Protein AF-A0A918S2D4-F1 (afdb_monomer_lite)

Foldseek 3Di:
DPDFDDPVRLVVLLCVQPNPQKDCPQFDDDGQAAWTWIAGPVPGIDTDRSVCSSVNDDDPQVVVVVVDDWPVVLVVLLCVVPNPQKDPPQDDTQDRPPFWDWIAGPQVRDTDTGHSVCSSVVVDDPPQQQQQLPQDDPVSRPDRAHQVRSLVVLVVLLCVLPPPQKDCVVWGCDHQAAWTWIAGPPPGIDTDGSVCSSVNDDGPVVVVVVVVCPDLVVLCVVLVHDSVQLVVCVVVPDDPCQSSDPPNDPPPCLPDFDAEPNDTDSDLQVVCVVLVAQDDSVQLVVVVVVPDHNHCSRPDQDAFDDDPRDTHRDGPDPDDDDPPDDDDDD

Sequence (330 aa):
MPKRKTHSEIIAEFFDAHGDYYDYSEVVYINSTTKVKVICPVHGEFQIAPGHHKTGVGCSKCYFDSQRTSKKEFVKRSRDKFGSRYDYSLFEEMPPFGEKTKIRCLEHDEVFLQEPRNHMQGHAGCPKCRSNILSGGGSQVGKFTSQLDLNDAFIEKAKKVHGNTYDYSEYFYESSSKPGKIICSIHGEFYQSPSNHLKGTQCPDCSIEKKKEQTFKRQCKEIGVDYYRALKRRQAGMSEEQIFNKDYIRNGRAINKIKVFNEVYPNIEEAVRQLKPPASSATISRWIEDGISPEEAFERIPNPGYADGIIYLIKNIPTQLSMSDLRYKH

Secondary structure (DSSP, 8-state):
-PPPPPHHHHHHHHHHHHTTSSB-TT---S-SSS-EEEEETTTEEEEE-HHHHTTT---HHHHHHHTPPPHHHHHHHHHHHHTTSEE-TT-SS---TT--EEEEETTTTEEEEE-HHHHHHTS---HHHHHHHHSS-GGGTTS---HHHHHHHHHHHHHHHHTTSEE-TT-----SSS-EEEEETTTEEEEE-HHHHTTT---HHHHHHHHHHT-HHHHHHHTT--HHHHHHHHHTT--HHHHH-TT--TTS-----EEETTEEESSHHHHHHHH--SS-HHHHHHHHHTT--HHHHHHPPPPPEEETTEEE------------S-----

pLDDT: mean 79.95, std 14.32, range [37.06, 95.94]

InterPro domains:
  IPR007929 Protein of unknown function DUF723 [PF05265] (3-62)
  IPR007929 Protein of unknown function DUF723 [PF05265] (68-130)
  IPR007929 Protein of unknown function DUF723 [PF05265] (152-207)

Organism: NCBI:txid1329800

Radius of gyration: 45.64 Å; chains: 1; bounding box: 88×66×121 Å

Structure (mmCIF, N/CA/C/O backbone):
data_AF-A0A918S2D4-F1
#
_entry.id   AF-A0A918S2D4-F1
#
loop_
_atom_site.group_PDB
_atom_site.id
_atom_site.type_symbol
_atom_site.label_atom_id
_atom_site.label_alt_id
_atom_site.label_comp_id
_atom_site.label_asym_id
_atom_site.label_entity_id
_atom_site.label_seq_id
_atom_site.pdbx_PDB_ins_code
_atom_site.Cartn_x
_atom_site.Cartn_y
_atom_site.Cartn_z
_atom_site.occupancy
_atom_site.B_iso_or_equiv
_atom_site.auth_seq_id
_atom_site.auth_comp_id
_atom_site.auth_asym_id
_atom_site.auth_atom_id
_atom_site.pdbx_PDB_model_num
ATOM 1 N N . MET A 1 1 ? 45.669 30.213 -26.803 1.00 48.22 1 MET A N 1
ATOM 2 C CA . MET A 1 1 ? 44.260 29.750 -26.783 1.00 48.22 1 MET A CA 1
ATOM 3 C C . MET A 1 1 ? 44.071 28.768 -27.931 1.00 48.22 1 MET A C 1
ATOM 5 O O . MET A 1 1 ? 44.591 29.065 -29.003 1.00 48.22 1 MET A O 1
ATOM 9 N N . PRO A 1 2 ? 43.413 27.610 -27.744 1.00 55.00 2 PRO A N 1
ATOM 10 C CA . PRO A 1 2 ? 43.169 26.688 -28.851 1.00 55.00 2 PRO A CA 1
ATOM 11 C C . PRO A 1 2 ? 42.339 27.396 -29.930 1.00 55.00 2 PRO A C 1
ATOM 13 O O . PRO A 1 2 ? 41.336 28.041 -29.617 1.00 55.00 2 PRO A O 1
ATOM 16 N N . LYS A 1 3 ? 42.796 27.334 -31.188 1.00 64.06 3 LYS A N 1
ATOM 17 C CA . LYS A 1 3 ? 42.082 27.918 -32.332 1.00 64.06 3 LYS A CA 1
ATOM 18 C C . LYS A 1 3 ? 40.689 27.286 -32.417 1.00 64.06 3 LYS A C 1
ATOM 20 O O . LYS A 1 3 ? 40.555 26.066 -32.325 1.00 64.06 3 LYS A O 1
ATOM 25 N N . ARG A 1 4 ? 39.649 28.115 -32.554 1.00 65.25 4 ARG A N 1
ATOM 26 C CA . ARG A 1 4 ? 38.287 27.629 -32.805 1.00 65.25 4 ARG A CA 1
ATOM 27 C C . ARG A 1 4 ? 38.260 27.031 -34.207 1.00 65.25 4 ARG A C 1
ATOM 29 O O . ARG A 1 4 ? 38.650 27.714 -35.148 1.00 65.25 4 ARG A O 1
ATOM 36 N N . LYS A 1 5 ? 37.830 25.773 -34.311 1.00 76.75 5 LYS A N 1
ATOM 37 C CA . LYS A 1 5 ? 37.686 25.092 -35.600 1.00 76.75 5 LYS A CA 1
ATOM 38 C C . LYS A 1 5 ? 36.632 25.781 -36.452 1.00 76.75 5 LYS A C 1
ATOM 40 O O . LYS A 1 5 ? 35.661 26.316 -35.910 1.00 76.75 5 LYS A O 1
ATOM 45 N N . THR A 1 6 ? 36.829 25.769 -37.758 1.00 85.00 6 THR A N 1
ATOM 46 C CA . THR A 1 6 ? 35.839 26.272 -38.712 1.00 85.00 6 THR A CA 1
ATOM 47 C C . THR A 1 6 ? 34.751 25.226 -38.977 1.00 85.00 6 THR A C 1
ATOM 49 O O . THR A 1 6 ? 34.870 24.058 -38.604 1.00 85.00 6 THR A O 1
ATOM 52 N N . HIS A 1 7 ? 33.649 25.655 -39.594 1.00 85.88 7 HIS A N 1
ATOM 53 C CA . HIS A 1 7 ? 32.530 24.772 -39.926 1.00 85.88 7 HIS A CA 1
ATOM 54 C C . HIS A 1 7 ? 32.916 23.672 -40.936 1.00 85.88 7 HIS A C 1
ATOM 56 O O . HIS A 1 7 ? 32.480 22.535 -40.799 1.00 85.88 7 HIS A O 1
ATOM 62 N N . SER A 1 8 ? 33.784 23.974 -41.903 1.00 86.00 8 SER A N 1
ATOM 63 C CA . SER A 1 8 ? 34.292 22.990 -42.866 1.00 86.00 8 SER A CA 1
ATOM 64 C C . SER A 1 8 ? 35.258 21.989 -42.227 1.00 86.00 8 SER A C 1
ATOM 66 O O . SER A 1 8 ? 35.175 20.797 -42.509 1.00 86.00 8 SER A O 1
ATOM 68 N N . GLU A 1 9 ? 36.133 22.446 -41.325 1.00 88.38 9 GLU A N 1
ATOM 69 C CA . GLU A 1 9 ? 37.074 21.579 -40.600 1.00 88.38 9 GLU A CA 1
ATOM 70 C C . GLU A 1 9 ? 36.356 20.521 -39.757 1.00 88.38 9 GLU A C 1
ATOM 72 O O . GLU A 1 9 ? 36.771 19.365 -39.730 1.00 88.38 9 GLU A O 1
ATOM 77 N N . ILE A 1 10 ? 35.268 20.892 -39.073 1.00 89.44 10 ILE A N 1
ATOM 78 C CA . ILE A 1 10 ? 34.541 19.932 -38.237 1.00 89.44 10 ILE A CA 1
ATOM 79 C C . ILE A 1 10 ? 33.758 18.910 -39.068 1.00 89.44 10 ILE A C 1
ATOM 81 O O . ILE A 1 10 ? 33.657 17.760 -38.655 1.00 89.44 10 ILE A O 1
ATOM 85 N N . ILE A 1 11 ? 33.241 19.305 -40.236 1.00 89.94 11 ILE A N 1
ATOM 86 C CA . ILE A 1 11 ? 32.575 18.380 -41.159 1.00 89.94 11 ILE A CA 1
ATOM 87 C C . ILE A 1 11 ? 33.586 17.364 -41.701 1.00 89.94 11 ILE A C 1
ATOM 89 O O . ILE A 1 11 ? 33.289 16.174 -41.702 1.00 89.94 11 ILE A O 1
ATOM 93 N N . ALA A 1 12 ? 34.791 17.799 -42.085 1.00 90.69 12 ALA A N 1
ATOM 94 C CA . ALA A 1 12 ? 35.855 16.887 -42.512 1.00 90.69 12 ALA A CA 1
ATOM 95 C C . ALA A 1 12 ? 36.200 15.860 -41.418 1.00 90.69 12 ALA A C 1
ATOM 97 O O . ALA A 1 12 ? 36.236 14.666 -41.691 1.00 90.69 12 ALA A O 1
ATOM 98 N N . GLU A 1 13 ? 36.324 16.295 -40.159 1.00 91.38 13 GLU A N 1
ATOM 99 C CA . GLU A 1 13 ? 36.552 15.382 -39.026 1.00 91.38 13 GLU A CA 1
ATOM 100 C C . GLU A 1 13 ? 35.400 14.397 -38.785 1.00 91.38 13 GLU A C 1
ATOM 102 O O . GLU A 1 13 ? 35.612 13.316 -38.235 1.00 91.38 13 GLU A O 1
ATOM 107 N N . PHE A 1 14 ? 34.170 14.758 -39.151 1.00 93.38 14 PHE A N 1
ATOM 108 C CA . PHE A 1 14 ? 33.048 13.829 -39.082 1.00 93.38 14 PHE A CA 1
ATOM 109 C C . PHE A 1 14 ? 33.134 12.761 -40.174 1.00 93.38 14 PHE A C 1
ATOM 111 O O . PHE A 1 14 ? 32.960 11.582 -39.862 1.00 93.38 14 PHE A O 1
ATOM 118 N N . PHE A 1 15 ? 33.477 13.155 -41.405 1.00 92.62 15 PHE A N 1
ATOM 119 C CA . PHE A 1 15 ? 33.742 12.222 -42.503 1.00 92.62 15 PHE A CA 1
ATOM 120 C C . PHE A 1 15 ? 34.930 11.300 -42.201 1.00 92.62 15 PHE A C 1
ATOM 122 O O . PHE A 1 15 ? 34.852 10.108 -42.476 1.00 92.62 15 PHE A O 1
ATOM 129 N N . ASP A 1 16 ? 35.990 11.798 -41.563 1.00 93.06 16 ASP A N 1
ATOM 130 C CA . ASP A 1 16 ? 37.123 10.958 -41.151 1.00 93.06 16 ASP A CA 1
ATOM 131 C C . ASP A 1 16 ? 36.703 9.874 -40.140 1.00 93.06 16 ASP A C 1
ATOM 133 O O . ASP A 1 16 ? 37.241 8.767 -40.143 1.00 93.06 16 ASP A O 1
ATOM 137 N N . ALA A 1 17 ? 35.739 10.180 -39.264 1.00 91.50 17 ALA A N 1
ATOM 138 C CA . ALA A 1 17 ? 35.286 9.269 -38.215 1.00 91.50 17 ALA A CA 1
ATOM 139 C C . ALA A 1 17 ? 34.205 8.274 -38.674 1.00 91.50 17 ALA A C 1
ATOM 141 O O . ALA A 1 17 ? 34.186 7.140 -38.194 1.00 91.50 17 ALA A O 1
ATOM 142 N N . HIS A 1 18 ? 33.289 8.691 -39.554 1.00 88.69 18 HIS A N 1
ATOM 143 C CA . HIS A 1 18 ? 32.092 7.913 -39.925 1.00 88.69 18 HIS A CA 1
ATOM 144 C C . HIS A 1 18 ? 31.933 7.677 -41.429 1.00 88.69 18 HIS A C 1
ATOM 146 O O . HIS A 1 18 ? 30.965 7.037 -41.842 1.00 88.69 18 HIS A O 1
ATOM 152 N N . GLY A 1 19 ? 32.854 8.179 -42.251 1.00 89.94 19 GLY A N 1
ATOM 153 C CA . GLY A 1 19 ? 32.704 8.192 -43.701 1.00 89.94 19 GLY A CA 1
ATOM 154 C C . GLY A 1 19 ? 31.497 9.022 -44.136 1.00 89.94 19 GLY A C 1
ATOM 155 O O . GLY A 1 19 ? 31.116 9.997 -43.492 1.00 89.94 19 GLY A O 1
ATOM 156 N N . ASP A 1 20 ? 30.870 8.601 -45.226 1.00 90.81 20 ASP A N 1
ATOM 157 C CA . ASP A 1 20 ? 29.671 9.195 -45.824 1.00 90.81 20 ASP A CA 1
ATOM 158 C C . ASP A 1 20 ? 28.355 8.647 -45.244 1.00 90.81 20 ASP A C 1
ATOM 160 O O . ASP A 1 20 ? 27.284 8.851 -45.810 1.00 90.81 20 ASP A O 1
ATOM 164 N N . TYR A 1 21 ? 28.414 7.954 -44.101 1.00 91.12 21 TYR A N 1
ATOM 165 C CA . TYR A 1 21 ? 27.250 7.272 -43.538 1.00 91.12 21 TYR A CA 1
ATOM 166 C C . TYR A 1 21 ? 26.164 8.223 -43.015 1.00 91.12 21 TYR A C 1
ATOM 168 O O . TYR A 1 21 ? 24.985 7.873 -43.033 1.00 91.12 21 TYR A O 1
ATOM 176 N N . TYR A 1 22 ? 26.534 9.403 -42.514 1.00 93.94 22 TYR A N 1
ATOM 177 C CA . TYR A 1 22 ? 25.587 10.389 -41.991 1.00 93.94 22 TYR A CA 1
ATOM 178 C C . TYR A 1 22 ? 25.454 11.581 -42.931 1.00 93.94 22 TYR A C 1
ATOM 180 O O . TYR A 1 22 ? 26.421 12.003 -43.562 1.00 93.94 22 TYR A O 1
ATOM 188 N N . ASP A 1 23 ? 24.264 12.174 -42.950 1.00 93.69 23 ASP A N 1
ATOM 189 C CA . ASP A 1 23 ? 24.020 13.425 -43.653 1.00 93.69 23 ASP A CA 1
ATOM 190 C C . ASP A 1 23 ? 24.226 14.621 -42.701 1.00 93.69 23 ASP A C 1
ATOM 192 O O . ASP A 1 23 ? 23.630 14.722 -41.619 1.00 93.69 23 ASP A O 1
ATOM 196 N N . TYR A 1 24 ? 25.129 15.511 -43.118 1.00 92.69 24 TYR A N 1
ATOM 197 C CA . TYR A 1 24 ? 25.571 16.701 -42.394 1.00 92.69 24 TYR A CA 1
ATOM 198 C C . TYR A 1 24 ? 24.983 18.008 -42.952 1.00 92.69 24 TYR A C 1
ATOM 200 O O . TYR A 1 24 ? 25.398 19.086 -42.523 1.00 92.69 24 TYR A O 1
ATOM 208 N N . SER A 1 25 ? 24.013 17.938 -43.870 1.00 90.69 25 SER A N 1
ATOM 209 C CA . SER A 1 25 ? 23.429 19.100 -44.562 1.00 90.69 25 SER A CA 1
ATOM 210 C C . SER A 1 25 ? 22.812 20.140 -43.617 1.00 90.69 25 SER A C 1
ATOM 212 O O . SER A 1 25 ? 22.786 21.325 -43.938 1.00 90.69 25 SER A O 1
ATOM 214 N N . GLU A 1 26 ? 22.355 19.723 -42.431 1.00 90.44 26 GLU A N 1
ATOM 215 C CA . GLU A 1 26 ? 21.747 20.606 -41.420 1.00 90.44 26 GLU A CA 1
ATOM 216 C C . GLU A 1 26 ? 22.674 20.956 -40.240 1.00 90.44 26 GLU A C 1
ATOM 218 O O . GLU A 1 26 ? 22.238 21.506 -39.220 1.00 90.44 26 GLU A O 1
ATOM 223 N N . VAL A 1 27 ? 23.968 20.639 -40.327 1.00 90.06 27 VAL A N 1
ATOM 224 C CA . VAL A 1 27 ? 24.903 20.914 -39.232 1.00 90.06 27 VAL A CA 1
ATOM 225 C C . VAL A 1 27 ? 25.158 22.418 -39.132 1.00 90.06 27 VAL A C 1
ATOM 227 O O . VAL A 1 27 ? 25.685 23.037 -40.045 1.00 90.06 27 VAL A O 1
ATOM 230 N N . VAL A 1 28 ? 24.880 23.011 -37.968 1.00 89.25 28 VAL A N 1
ATOM 231 C CA . VAL A 1 28 ? 25.273 24.393 -37.645 1.00 89.25 28 VAL A CA 1
ATOM 232 C C . VAL A 1 28 ? 26.277 24.373 -36.498 1.00 89.25 28 VAL A C 1
ATOM 234 O O . VAL A 1 28 ? 25.919 24.166 -35.338 1.00 89.25 28 VAL A O 1
ATOM 237 N N . TYR A 1 29 ? 27.559 24.560 -36.818 1.00 89.00 29 TYR A N 1
ATOM 238 C CA . TYR A 1 29 ? 28.635 24.457 -35.833 1.00 89.00 29 TYR A CA 1
ATOM 239 C C . TYR A 1 29 ? 28.871 25.771 -35.084 1.00 89.00 29 TYR A C 1
ATOM 241 O O . TYR A 1 29 ? 29.204 26.791 -35.683 1.00 89.00 29 TYR A O 1
ATOM 249 N N . ILE A 1 30 ? 28.763 25.720 -33.753 1.00 86.75 30 ILE A N 1
ATOM 250 C CA . ILE A 1 30 ? 29.044 26.860 -32.865 1.00 86.75 30 ILE A CA 1
ATOM 251 C C . ILE A 1 30 ? 30.329 26.618 -32.063 1.00 86.75 30 ILE A C 1
ATOM 253 O O . ILE A 1 30 ? 31.204 27.481 -31.988 1.00 86.75 30 ILE A O 1
ATOM 257 N N . ASN A 1 31 ? 30.452 25.445 -31.439 1.00 86.25 31 ASN A N 1
ATOM 258 C CA . ASN A 1 31 ? 31.628 25.002 -30.693 1.00 86.25 31 ASN A CA 1
ATOM 259 C C . ASN A 1 31 ? 31.569 23.470 -30.500 1.00 86.25 31 ASN A C 1
ATOM 261 O O . ASN A 1 31 ? 30.604 22.822 -30.901 1.00 86.25 31 ASN A O 1
ATOM 265 N N . SER A 1 32 ? 32.586 22.877 -29.869 1.00 85.94 32 SER A N 1
ATOM 266 C CA . SER A 1 32 ? 32.699 21.419 -29.733 1.00 85.94 32 SER A CA 1
ATOM 267 C C . SER A 1 32 ? 31.717 20.770 -28.749 1.00 85.94 32 SER A C 1
ATOM 269 O O . SER A 1 32 ? 31.644 19.542 -28.707 1.00 85.94 32 SER A O 1
ATOM 271 N N . THR A 1 33 ? 31.006 21.552 -27.934 1.00 87.38 33 THR A N 1
ATOM 272 C CA . THR A 1 33 ? 30.097 21.052 -26.889 1.00 87.38 33 THR A CA 1
ATOM 273 C C . THR A 1 33 ? 28.627 21.304 -27.214 1.00 87.38 33 THR A C 1
ATOM 275 O O . THR A 1 33 ? 27.777 20.502 -26.826 1.00 87.38 33 THR A O 1
ATOM 278 N N . THR A 1 34 ? 28.309 22.368 -27.954 1.00 91.62 34 THR A N 1
ATOM 279 C CA . THR A 1 34 ? 26.953 22.653 -28.426 1.00 91.62 34 THR A CA 1
ATOM 280 C C . THR A 1 34 ? 26.525 21.584 -29.421 1.00 91.62 34 THR A C 1
ATOM 282 O O . THR A 1 34 ? 27.203 21.343 -30.417 1.00 91.62 34 THR A O 1
ATOM 285 N N . LYS A 1 35 ? 25.394 20.932 -29.140 1.00 93.31 35 LYS A N 1
ATOM 286 C CA . LYS A 1 35 ? 24.875 19.844 -29.968 1.00 93.31 35 LYS A CA 1
ATOM 287 C C . LYS A 1 35 ? 24.506 20.344 -31.362 1.00 93.31 35 LYS A C 1
ATOM 289 O O . LYS A 1 35 ? 23.863 21.381 -31.496 1.00 93.31 35 LYS A O 1
ATOM 294 N N . VAL A 1 36 ? 24.878 19.565 -32.368 1.00 93.19 36 VAL A N 1
ATOM 295 C CA . VAL A 1 36 ? 24.514 19.766 -33.771 1.00 93.19 36 VAL A CA 1
ATOM 296 C C . VAL A 1 36 ? 23.483 18.726 -34.190 1.00 93.19 36 VAL A C 1
ATOM 298 O O . VAL A 1 36 ? 23.424 17.642 -33.600 1.00 93.19 36 VAL A O 1
ATOM 301 N N . LYS A 1 37 ? 22.667 19.065 -35.189 1.00 94.69 37 LYS A N 1
ATOM 302 C CA . LYS A 1 37 ? 21.758 18.123 -35.837 1.00 94.69 37 LYS A CA 1
ATOM 303 C C . LYS A 1 37 ? 22.515 17.333 -36.898 1.00 94.69 37 LYS A C 1
ATOM 305 O O . LYS A 1 37 ? 23.167 17.929 -37.746 1.00 94.69 37 LYS A O 1
ATOM 310 N N . VAL A 1 38 ? 22.431 16.013 -36.824 1.00 94.06 38 VAL A N 1
ATOM 311 C CA . VAL A 1 38 ? 22.995 15.075 -37.800 1.00 94.06 38 VAL A CA 1
ATOM 312 C C . VAL A 1 38 ? 21.879 14.127 -38.214 1.00 94.06 38 VAL A C 1
ATOM 314 O O . VAL A 1 38 ? 21.061 13.738 -37.378 1.00 94.06 38 VAL A O 1
ATOM 317 N N . ILE A 1 39 ? 21.826 13.756 -39.489 1.00 94.50 39 ILE A N 1
ATOM 318 C CA . ILE A 1 39 ? 20.781 12.884 -40.020 1.00 94.50 39 ILE A CA 1
ATOM 319 C C . ILE A 1 39 ? 21.358 11.479 -40.201 1.00 94.50 39 ILE A C 1
ATOM 321 O O . ILE A 1 39 ? 22.327 11.259 -40.924 1.00 94.50 39 ILE A O 1
ATOM 325 N N . CYS A 1 40 ? 20.768 10.512 -39.501 1.00 93.19 40 CYS A N 1
ATOM 326 C CA . CYS A 1 40 ? 21.051 9.095 -39.686 1.00 93.19 40 CYS A CA 1
ATOM 327 C C . CYS A 1 40 ? 20.166 8.535 -40.809 1.00 93.19 40 CYS A C 1
ATOM 329 O O . CYS A 1 40 ? 18.947 8.711 -40.734 1.00 93.19 40 CYS A O 1
ATOM 331 N N . PRO A 1 41 ? 20.716 7.789 -41.786 1.00 91.88 41 PRO A N 1
ATOM 332 C CA . PRO A 1 41 ? 19.933 7.238 -42.895 1.00 91.88 41 PRO A CA 1
ATOM 333 C C . PRO A 1 41 ? 18.867 6.231 -42.439 1.00 91.88 41 PRO A C 1
ATOM 335 O O . PRO A 1 41 ? 17.875 6.031 -43.131 1.00 91.88 41 PRO A O 1
ATOM 338 N N . VAL A 1 42 ? 19.052 5.604 -41.270 1.00 88.88 42 VAL A N 1
ATOM 339 C CA . VAL A 1 42 ? 18.127 4.599 -40.718 1.00 88.88 42 VAL A CA 1
ATOM 340 C C . VAL A 1 42 ? 17.124 5.209 -39.733 1.00 88.88 42 VAL A C 1
ATOM 342 O O . VAL A 1 42 ? 15.957 4.828 -39.727 1.00 88.88 42 VAL A O 1
ATOM 345 N N . HIS A 1 43 ? 17.554 6.146 -38.879 1.00 88.44 43 HIS A N 1
ATOM 346 C CA . HIS A 1 43 ? 16.741 6.623 -37.747 1.00 88.44 43 HIS A CA 1
ATOM 347 C C . HIS A 1 43 ? 16.348 8.102 -37.793 1.00 88.44 43 HIS A C 1
ATOM 349 O O . HIS A 1 43 ? 15.705 8.572 -36.847 1.00 88.44 43 HIS A O 1
ATOM 355 N N . GLY A 1 44 ? 16.719 8.812 -38.861 1.00 90.44 44 GLY A N 1
ATOM 356 C CA . GLY A 1 44 ? 16.405 10.224 -39.073 1.00 90.44 44 GLY A CA 1
ATOM 357 C C . GLY A 1 44 ? 17.294 11.184 -38.277 1.00 90.44 44 GLY A C 1
ATOM 358 O O . GLY A 1 44 ? 18.408 10.836 -37.876 1.00 90.44 44 GLY A O 1
ATOM 359 N N . GLU A 1 45 ? 16.809 12.412 -38.064 1.00 93.50 45 GLU A N 1
ATOM 360 C CA . GLU A 1 45 ? 17.559 13.454 -37.351 1.00 93.50 45 GLU A CA 1
ATOM 361 C C . GLU A 1 45 ? 17.807 13.099 -35.873 1.00 93.50 45 GLU A C 1
ATOM 363 O O . GLU A 1 45 ? 16.935 12.609 -35.150 1.00 93.50 45 GLU A O 1
ATOM 368 N N . PHE A 1 46 ? 19.021 13.374 -35.401 1.00 93.88 46 PHE A N 1
ATOM 369 C CA . PHE A 1 46 ? 19.395 13.280 -33.995 1.00 93.88 46 PHE A CA 1
ATOM 370 C C . PHE A 1 46 ? 20.385 14.386 -33.618 1.00 93.88 46 PHE A C 1
ATOM 372 O O . PHE A 1 46 ? 21.013 15.016 -34.466 1.00 93.88 46 PHE A O 1
ATOM 379 N N . GLN A 1 47 ? 20.513 14.643 -32.315 1.00 94.12 47 GLN A N 1
ATOM 380 C CA . GLN A 1 47 ? 21.396 15.682 -31.788 1.00 94.12 47 GLN A CA 1
ATOM 381 C C . GLN A 1 47 ? 22.606 15.083 -31.076 1.00 94.12 47 GLN A C 1
ATOM 383 O O . GLN A 1 47 ? 22.452 14.283 -30.150 1.00 94.12 47 GLN A O 1
ATOM 388 N N . ILE A 1 48 ? 23.806 15.534 -31.437 1.00 93.12 48 ILE A N 1
ATOM 389 C CA . ILE A 1 48 ? 25.062 15.072 -30.834 1.00 93.12 48 ILE A CA 1
ATOM 390 C C . ILE A 1 48 ? 26.064 16.219 -30.684 1.00 93.12 48 ILE A C 1
ATOM 392 O O . ILE A 1 48 ? 26.078 17.153 -31.478 1.00 93.12 48 ILE A O 1
ATOM 396 N N . ALA A 1 49 ? 26.903 16.183 -29.646 1.00 94.06 49 ALA A N 1
ATOM 397 C CA . ALA A 1 49 ? 27.982 17.158 -29.506 1.00 94.06 49 ALA A CA 1
ATOM 398 C C . ALA A 1 49 ? 29.106 16.849 -30.517 1.00 94.06 49 ALA A C 1
ATOM 400 O O . ALA A 1 49 ? 29.581 15.708 -30.538 1.00 94.06 49 ALA A O 1
ATOM 401 N N . PRO A 1 50 ? 29.597 17.835 -31.293 1.00 92.31 50 PRO A N 1
ATOM 402 C CA . PRO A 1 50 ? 30.668 17.638 -32.272 1.00 92.31 50 PRO A CA 1
ATOM 403 C C . PRO A 1 50 ? 31.913 16.963 -31.698 1.00 92.31 50 PRO A C 1
ATOM 405 O O . PRO A 1 50 ? 32.513 16.109 -32.343 1.00 92.31 50 PRO A O 1
ATOM 408 N N . GLY A 1 51 ? 32.277 17.304 -30.457 1.00 91.62 51 GLY A N 1
ATOM 409 C CA . GLY A 1 51 ? 33.414 16.710 -29.765 1.00 91.62 51 GLY A CA 1
ATOM 410 C C . GLY A 1 51 ? 33.298 15.198 -29.560 1.00 91.62 51 GLY A C 1
ATOM 411 O O . GLY A 1 51 ? 34.318 14.525 -29.622 1.00 91.62 51 GLY A O 1
ATOM 412 N N . HIS A 1 52 ? 32.085 14.673 -29.360 1.00 92.69 52 HIS A N 1
ATOM 413 C CA . HIS A 1 52 ? 31.828 13.232 -29.256 1.00 92.69 52 HIS A CA 1
ATOM 414 C C . HIS A 1 52 ? 31.648 12.582 -30.625 1.00 92.69 52 HIS A C 1
ATOM 416 O O . HIS A 1 52 ? 32.075 11.448 -30.836 1.00 92.69 52 HIS A O 1
ATOM 422 N N . HIS A 1 53 ? 31.034 13.295 -31.569 1.00 93.06 53 HIS A N 1
ATOM 423 C CA . HIS A 1 53 ? 30.783 12.731 -32.886 1.00 93.06 53 HIS A CA 1
ATOM 424 C C . HIS A 1 53 ? 32.090 12.414 -33.622 1.00 93.06 53 HIS A C 1
ATOM 426 O O . HIS A 1 53 ? 32.278 11.283 -34.064 1.00 93.06 53 HIS A O 1
ATOM 432 N N . LYS A 1 54 ? 33.056 13.343 -33.613 1.00 90.12 54 LYS A N 1
ATOM 433 C CA . LYS A 1 54 ? 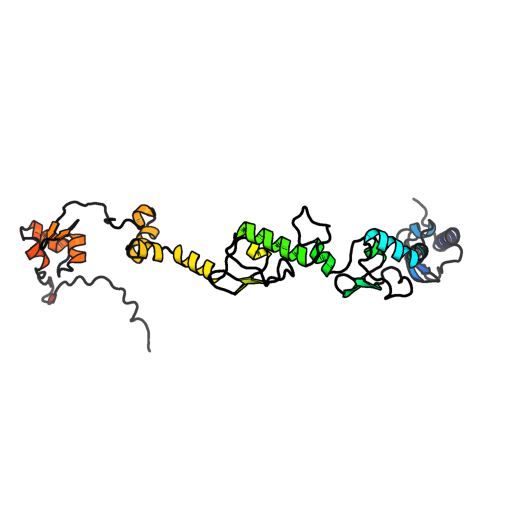34.386 13.136 -34.216 1.00 90.12 54 LYS A CA 1
ATOM 434 C C . LYS A 1 54 ? 35.217 12.017 -33.573 1.00 90.12 54 LYS A C 1
ATOM 436 O O . LYS A 1 54 ? 36.177 11.552 -34.165 1.00 90.12 54 LYS A O 1
ATOM 441 N N . THR A 1 55 ? 34.903 11.605 -32.340 1.00 90.25 55 THR A N 1
ATOM 442 C CA . THR A 1 55 ? 35.600 10.486 -31.675 1.00 90.25 55 THR A CA 1
ATOM 443 C C . THR A 1 55 ? 34.993 9.128 -32.035 1.00 90.25 55 THR A C 1
ATOM 445 O O . THR A 1 55 ? 35.323 8.134 -31.399 1.00 90.25 55 THR A O 1
ATOM 448 N N . GLY A 1 56 ? 34.070 9.081 -33.002 1.00 87.88 56 GLY A N 1
ATOM 449 C CA . GLY A 1 56 ? 33.403 7.854 -33.441 1.00 87.88 56 GLY A CA 1
ATOM 450 C C . GLY A 1 56 ? 32.076 7.560 -32.733 1.00 87.88 56 GLY A C 1
ATOM 451 O O . GLY A 1 56 ? 31.503 6.493 -32.938 1.00 87.88 56 GLY A O 1
ATOM 452 N N . VAL A 1 57 ? 31.533 8.478 -31.917 1.00 92.19 57 VAL A N 1
ATOM 453 C CA . VAL A 1 57 ? 30.194 8.288 -31.327 1.00 92.19 57 VAL A CA 1
ATOM 454 C C . VAL A 1 57 ? 29.132 8.650 -32.364 1.00 92.19 57 VAL A C 1
ATOM 456 O O . VAL A 1 57 ? 29.052 9.792 -32.808 1.00 92.19 57 VAL A O 1
ATOM 459 N N . GLY A 1 58 ? 28.321 7.673 -32.765 1.00 90.81 58 GLY A N 1
ATOM 460 C CA . GLY A 1 58 ? 27.271 7.836 -33.773 1.00 90.81 58 GLY A CA 1
ATOM 461 C C . GLY A 1 58 ? 25.855 7.920 -33.197 1.00 90.81 58 GLY A C 1
ATOM 462 O O . GLY A 1 58 ? 25.638 8.281 -32.038 1.00 90.81 58 GLY A O 1
ATOM 463 N N . CYS A 1 59 ? 24.877 7.552 -34.024 1.00 91.62 59 CYS A N 1
ATOM 464 C CA . CYS A 1 59 ? 23.476 7.460 -33.633 1.00 91.62 59 CYS A CA 1
ATOM 465 C C . CYS A 1 59 ? 23.279 6.391 -32.543 1.00 91.62 59 CYS A C 1
ATOM 467 O O . CYS A 1 59 ? 23.622 5.218 -32.716 1.00 91.62 59 CYS A O 1
ATOM 469 N N . SER A 1 60 ? 22.678 6.782 -31.416 1.00 86.62 60 SER A N 1
ATOM 470 C CA . SER A 1 60 ? 22.419 5.871 -30.295 1.00 86.62 60 SER A CA 1
ATOM 471 C C . SER A 1 60 ? 21.463 4.740 -30.672 1.00 86.62 60 SER A C 1
ATOM 473 O O . SER A 1 60 ? 21.636 3.617 -30.204 1.00 86.62 60 SER A O 1
ATOM 475 N N . LYS A 1 61 ? 20.490 5.003 -31.552 1.00 85.12 61 LYS A N 1
ATOM 476 C CA . LYS A 1 61 ? 19.557 3.986 -32.051 1.00 85.12 61 LYS A CA 1
ATOM 477 C C . LYS A 1 61 ? 20.286 2.918 -32.877 1.00 85.12 61 LYS A C 1
ATOM 479 O O . LYS A 1 61 ? 20.115 1.743 -32.576 1.00 85.12 61 LYS A O 1
ATOM 484 N N . CYS A 1 62 ? 21.192 3.296 -33.789 1.00 85.75 62 CYS A N 1
ATOM 485 C CA . CYS A 1 62 ? 22.068 2.345 -34.497 1.00 85.75 62 CYS A CA 1
ATOM 486 C C . CYS A 1 62 ? 22.900 1.496 -33.533 1.00 85.75 62 CYS A C 1
ATOM 488 O O . CYS A 1 62 ? 22.990 0.279 -33.692 1.00 85.75 62 CYS A O 1
ATOM 490 N N . TYR A 1 63 ? 23.485 2.126 -32.509 1.00 84.94 63 TYR A N 1
ATOM 491 C CA . TYR A 1 63 ? 24.249 1.402 -31.498 1.00 84.94 63 TYR A CA 1
ATOM 492 C C . TYR A 1 63 ? 23.379 0.357 -30.786 1.00 84.94 63 TYR A C 1
ATOM 494 O O . TYR A 1 63 ? 23.780 -0.799 -30.681 1.00 84.94 63 TYR A O 1
ATOM 502 N N . PHE A 1 64 ? 22.168 0.706 -30.348 1.00 79.31 64 PHE A N 1
ATOM 503 C CA . PHE A 1 64 ? 21.286 -0.253 -29.679 1.00 79.31 64 PHE A CA 1
ATOM 504 C C . PHE A 1 64 ? 20.734 -1.336 -30.610 1.00 79.31 64 PHE A C 1
ATOM 506 O O . PHE A 1 64 ? 20.627 -2.485 -30.178 1.00 79.31 64 PHE A O 1
ATOM 513 N N . ASP A 1 65 ? 20.452 -1.016 -31.873 1.00 78.94 65 ASP A N 1
ATOM 514 C CA . ASP A 1 65 ? 20.032 -2.007 -32.868 1.00 78.94 65 ASP A CA 1
ATOM 515 C C . ASP A 1 65 ? 21.139 -3.033 -33.139 1.00 78.94 65 ASP A C 1
ATOM 517 O O . ASP A 1 65 ? 20.857 -4.225 -33.243 1.00 78.94 65 ASP A O 1
ATOM 521 N N . SER A 1 66 ? 22.411 -2.614 -33.129 1.00 75.75 66 SER A N 1
ATOM 522 C CA . SER A 1 66 ? 23.556 -3.534 -33.235 1.00 75.75 66 SER A CA 1
ATOM 523 C C . SER A 1 66 ? 23.676 -4.498 -32.045 1.00 75.75 66 SER A C 1
ATOM 525 O O . SER A 1 66 ? 24.219 -5.592 -32.167 1.00 75.75 66 SER A O 1
ATOM 527 N N . GLN A 1 67 ? 23.144 -4.105 -30.883 1.00 74.62 67 GLN A N 1
ATOM 528 C CA . GLN A 1 67 ? 23.133 -4.895 -29.648 1.00 74.62 67 GLN A CA 1
ATOM 529 C C . GLN A 1 67 ? 21.843 -5.719 -29.492 1.00 74.62 67 GLN A C 1
ATOM 531 O O . GLN A 1 67 ? 21.613 -6.341 -28.445 1.00 74.62 67 GLN A O 1
ATOM 536 N N . ARG A 1 68 ? 20.962 -5.710 -30.501 1.00 72.75 68 ARG A N 1
ATOM 537 C CA . ARG A 1 68 ? 19.657 -6.368 -30.441 1.00 72.75 68 ARG A CA 1
ATOM 538 C C . ARG A 1 68 ? 19.834 -7.878 -30.332 1.00 72.75 68 ARG A C 1
ATOM 540 O O . ARG A 1 68 ? 20.383 -8.547 -31.200 1.00 72.75 68 ARG A O 1
ATOM 547 N N . THR A 1 69 ? 19.334 -8.430 -29.233 1.00 79.19 69 THR A N 1
ATOM 548 C CA . THR A 1 69 ? 19.329 -9.876 -29.003 1.00 79.19 69 THR A CA 1
ATOM 549 C C . THR A 1 69 ? 18.248 -10.536 -29.860 1.00 79.19 69 THR A C 1
ATOM 551 O O . THR A 1 69 ? 17.181 -9.959 -30.053 1.00 79.19 69 THR A O 1
ATOM 554 N N . SER A 1 70 ? 18.491 -11.751 -30.358 1.00 87.12 70 SER A N 1
ATOM 555 C CA . SER A 1 70 ? 17.466 -12.514 -31.080 1.00 87.12 70 SER A CA 1
ATOM 556 C C . SER A 1 70 ? 16.361 -12.996 -30.134 1.00 87.12 70 SER A C 1
ATOM 558 O O . SER A 1 70 ? 16.599 -13.215 -28.943 1.00 87.12 70 SER A O 1
ATOM 560 N N . LYS A 1 71 ? 15.150 -13.242 -30.655 1.00 87.94 71 LYS A N 1
ATOM 561 C CA . LYS A 1 71 ? 14.044 -13.793 -29.847 1.00 87.94 71 LYS A CA 1
ATOM 562 C C . LYS A 1 71 ? 14.424 -15.121 -29.187 1.00 87.94 71 LYS A C 1
ATOM 564 O O . LYS A 1 71 ? 14.097 -15.349 -28.027 1.00 87.94 71 LYS A O 1
ATOM 569 N N . LYS A 1 72 ? 15.155 -15.981 -29.902 1.00 87.94 72 LYS A N 1
ATOM 570 C CA . LYS A 1 72 ? 15.625 -17.272 -29.380 1.00 87.94 72 LYS A CA 1
ATOM 571 C C . LYS A 1 72 ? 16.512 -17.091 -28.148 1.00 87.94 72 LYS A C 1
ATOM 573 O O . LYS A 1 72 ? 16.306 -17.765 -27.142 1.00 87.94 72 LYS A O 1
ATOM 578 N N . GLU A 1 73 ? 17.459 -16.161 -28.216 1.00 89.00 73 GLU A N 1
ATOM 579 C CA . GLU A 1 73 ? 18.362 -15.868 -27.103 1.00 89.00 73 GLU A CA 1
ATOM 580 C C . GLU A 1 73 ? 17.627 -15.174 -25.942 1.00 89.00 73 GLU A C 1
ATOM 582 O O . GLU A 1 73 ? 17.846 -15.522 -24.783 1.00 89.00 73 GLU A O 1
ATOM 587 N N . PHE A 1 74 ? 16.681 -14.273 -26.234 1.00 90.31 74 PHE A N 1
ATOM 588 C CA . PHE A 1 74 ? 15.802 -13.675 -25.222 1.00 90.31 74 PHE A CA 1
ATOM 589 C C . PHE A 1 74 ? 15.001 -14.737 -24.451 1.00 90.31 74 PHE A C 1
ATOM 591 O O . PHE A 1 74 ? 14.987 -14.723 -23.217 1.00 90.31 74 PHE A O 1
ATOM 598 N N . VAL A 1 75 ? 14.359 -15.676 -25.157 1.00 90.19 75 VAL A N 1
ATOM 599 C CA . VAL A 1 75 ? 13.564 -16.749 -24.539 1.00 90.19 75 VAL A CA 1
ATOM 600 C C . VAL A 1 75 ? 14.450 -17.657 -23.693 1.00 90.19 75 VAL A C 1
ATOM 602 O O . VAL A 1 75 ? 14.062 -18.001 -22.580 1.00 90.19 75 VAL A O 1
ATOM 605 N N . LYS A 1 76 ? 15.647 -18.008 -24.182 1.00 90.00 76 LYS A N 1
ATOM 606 C CA . LYS A 1 76 ? 16.613 -18.818 -23.430 1.00 90.00 76 LYS A CA 1
ATOM 607 C C . LYS A 1 76 ? 16.985 -18.145 -22.105 1.00 90.00 76 LYS A C 1
ATOM 609 O O . LYS A 1 76 ? 16.697 -18.698 -21.050 1.00 90.00 76 LYS A O 1
ATOM 614 N N . ARG A 1 77 ? 17.498 -16.909 -22.150 1.00 88.75 77 ARG A N 1
ATOM 615 C CA . ARG A 1 77 ? 17.891 -16.156 -20.942 1.00 88.75 77 ARG A CA 1
ATOM 616 C C . ARG A 1 77 ? 16.733 -15.940 -19.976 1.00 88.75 77 ARG A C 1
ATOM 618 O O . ARG A 1 77 ? 16.914 -15.980 -18.761 1.00 88.75 77 ARG A O 1
ATOM 625 N N . SER A 1 78 ? 15.538 -15.698 -20.507 1.00 89.00 78 SER A N 1
ATOM 626 C CA . SER A 1 78 ? 14.357 -15.492 -19.674 1.00 89.00 78 SER A CA 1
ATOM 627 C C . SER A 1 78 ? 13.920 -16.785 -18.980 1.00 89.00 78 SER A C 1
ATOM 629 O O . SER A 1 78 ? 13.570 -16.744 -17.803 1.00 89.00 78 SER A O 1
ATOM 631 N N . ARG A 1 79 ? 14.008 -17.939 -19.656 1.00 88.69 79 ARG A N 1
ATOM 632 C CA . ARG A 1 79 ? 13.758 -19.252 -19.042 1.00 88.69 79 ARG A CA 1
ATOM 633 C C . ARG A 1 79 ? 14.818 -19.624 -18.011 1.00 88.69 79 ARG A C 1
ATOM 635 O O . ARG A 1 79 ? 14.457 -20.126 -16.956 1.00 88.69 79 ARG A O 1
ATOM 642 N N . ASP A 1 80 ? 16.089 -19.319 -18.257 1.00 86.81 80 ASP A N 1
ATOM 643 C CA . ASP A 1 80 ? 17.160 -19.589 -17.287 1.00 86.81 80 ASP A CA 1
ATOM 644 C C . ASP A 1 80 ? 16.930 -18.830 -15.968 1.00 86.81 80 ASP A C 1
ATOM 646 O O . ASP A 1 80 ? 17.211 -19.337 -14.885 1.00 86.81 80 ASP A O 1
ATOM 650 N N . LYS A 1 81 ? 16.371 -17.616 -16.048 1.00 84.31 81 LYS A N 1
ATOM 651 C CA . LYS A 1 81 ? 16.125 -16.764 -14.879 1.00 84.31 81 LYS A CA 1
ATOM 652 C C . LYS A 1 81 ? 14.787 -17.011 -14.188 1.00 84.31 81 LYS A C 1
ATOM 654 O O . LYS A 1 81 ? 14.704 -16.920 -12.966 1.00 84.31 81 LYS A O 1
ATOM 659 N N . PHE A 1 82 ? 13.728 -17.253 -14.956 1.00 82.62 82 PHE A N 1
ATOM 660 C CA . PHE A 1 82 ? 12.359 -17.333 -14.439 1.00 82.62 82 PHE A CA 1
ATOM 661 C C . PHE A 1 82 ? 11.732 -18.721 -14.582 1.00 82.62 82 PHE A C 1
ATOM 663 O O . PHE A 1 82 ? 10.570 -18.886 -14.227 1.00 82.62 82 PHE A O 1
ATOM 670 N N . GLY A 1 83 ? 12.449 -19.716 -15.101 1.00 83.38 83 GLY A N 1
ATOM 671 C CA . GLY A 1 83 ? 11.903 -21.039 -15.390 1.00 83.38 83 GLY A CA 1
ATOM 672 C C . GLY A 1 83 ? 10.774 -20.990 -16.423 1.00 83.38 83 GLY A C 1
ATOM 673 O O . GLY A 1 83 ? 10.812 -20.233 -17.394 1.00 83.38 83 GLY A O 1
ATOM 674 N N . SER A 1 84 ? 9.734 -21.791 -16.198 1.00 84.06 84 SER A N 1
ATOM 675 C CA . SER A 1 84 ? 8.548 -21.902 -17.057 1.00 84.06 84 SER A CA 1
ATOM 676 C C . SER A 1 84 ? 7.410 -20.951 -16.663 1.00 84.06 84 SER A C 1
ATOM 678 O O . SER A 1 84 ? 6.253 -21.243 -16.931 1.00 84.06 84 SER A O 1
ATOM 680 N N . ARG A 1 85 ? 7.703 -19.833 -15.988 1.00 83.06 85 ARG A N 1
ATOM 681 C CA . ARG A 1 85 ? 6.672 -18.953 -15.398 1.00 83.06 85 ARG A CA 1
ATOM 682 C C . ARG A 1 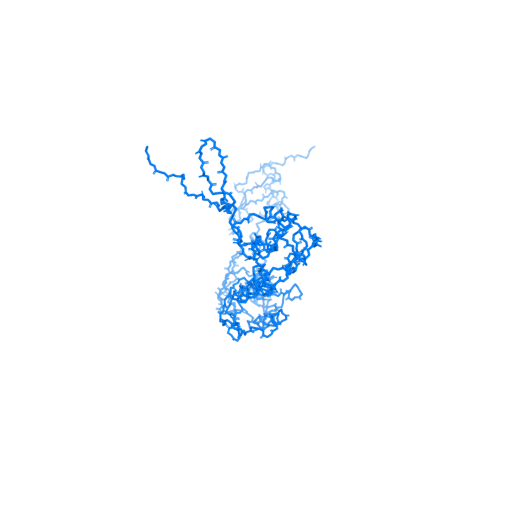85 ? 5.978 -18.033 -16.400 1.00 83.06 85 ARG A C 1
ATOM 684 O O . ARG A 1 85 ? 4.878 -17.549 -16.140 1.00 83.06 85 ARG A O 1
ATOM 691 N N . TYR A 1 86 ? 6.616 -17.777 -17.535 1.00 89.50 86 TYR A N 1
ATOM 692 C CA . TYR A 1 86 ? 6.125 -16.844 -18.540 1.00 89.50 86 TYR A CA 1
ATOM 693 C C . TYR A 1 86 ? 6.083 -17.487 -19.922 1.00 89.50 86 TYR A C 1
ATOM 695 O O . TYR A 1 86 ? 6.973 -18.254 -20.294 1.00 89.50 86 TYR A O 1
ATOM 703 N N . ASP A 1 87 ? 5.070 -17.103 -20.690 1.00 90.12 87 ASP A N 1
ATOM 704 C CA . ASP A 1 87 ? 4.911 -17.429 -22.097 1.00 90.12 87 ASP A CA 1
ATOM 705 C C . ASP A 1 87 ? 5.198 -16.191 -22.967 1.00 90.12 87 ASP A C 1
ATOM 707 O O . ASP A 1 87 ? 4.714 -15.079 -22.722 1.00 90.12 87 ASP A O 1
ATOM 711 N N . TYR A 1 88 ? 6.033 -16.413 -23.983 1.00 91.75 88 TYR A N 1
ATOM 712 C CA . TYR A 1 88 ? 6.564 -15.417 -24.918 1.00 91.75 88 TYR A CA 1
ATOM 713 C C . TYR A 1 88 ? 6.040 -15.627 -26.347 1.00 91.75 88 TYR A C 1
ATOM 715 O O . TYR A 1 88 ? 6.627 -15.125 -27.305 1.00 91.75 88 TYR A O 1
ATOM 723 N N . SER A 1 89 ? 4.964 -16.399 -26.510 1.00 90.69 89 SER A N 1
ATOM 724 C CA . SER A 1 89 ? 4.383 -16.725 -27.820 1.00 90.69 89 SER A CA 1
ATOM 725 C C . SER A 1 89 ? 3.554 -15.583 -28.420 1.00 90.69 89 SER A C 1
ATOM 727 O O . SER A 1 89 ? 3.219 -15.625 -29.596 1.00 90.69 89 SER A O 1
ATOM 729 N N . LEU A 1 90 ? 3.255 -14.538 -27.640 1.00 90.25 90 LEU A N 1
ATOM 730 C CA . LEU A 1 90 ? 2.381 -13.426 -28.039 1.00 90.25 90 LEU A CA 1
ATOM 731 C C . LEU A 1 90 ? 3.036 -12.374 -28.952 1.00 90.25 90 LEU A C 1
ATOM 733 O O . LEU A 1 90 ? 2.395 -11.380 -29.290 1.00 90.25 90 LEU A O 1
ATOM 737 N N . PHE A 1 91 ? 4.299 -12.556 -29.328 1.00 88.81 91 PHE A N 1
ATOM 738 C CA . PHE A 1 91 ? 4.987 -11.710 -30.301 1.00 88.81 91 PHE A CA 1
ATOM 739 C C . PHE A 1 91 ? 5.912 -12.568 -31.157 1.00 88.81 91 PHE A C 1
ATOM 741 O O . PHE A 1 91 ? 6.528 -13.497 -30.641 1.00 88.81 91 PHE A O 1
ATOM 748 N N . GLU A 1 92 ? 6.025 -12.289 -32.453 1.00 84.31 92 GLU A N 1
ATOM 749 C CA . GLU A 1 92 ? 6.820 -13.099 -33.389 1.00 84.31 92 GLU A CA 1
ATOM 750 C C . GLU A 1 92 ? 8.288 -12.677 -33.423 1.00 84.31 92 GLU A C 1
ATOM 752 O O . GLU A 1 92 ? 9.170 -13.536 -33.355 1.00 84.31 92 GLU A O 1
ATOM 757 N N . GLU A 1 93 ? 8.543 -11.371 -33.396 1.00 85.62 93 GLU A N 1
ATOM 758 C CA . GLU A 1 93 ? 9.872 -10.769 -33.471 1.00 85.62 93 GLU A CA 1
ATOM 759 C C . GLU A 1 93 ? 10.165 -9.889 -32.257 1.00 85.62 93 GLU A C 1
ATOM 761 O O . GLU A 1 93 ? 9.261 -9.379 -31.595 1.00 85.62 93 GLU A O 1
ATOM 766 N N . MET A 1 94 ? 11.451 -9.695 -31.952 1.00 86.62 94 MET A N 1
ATOM 767 C CA . MET A 1 94 ? 11.828 -8.759 -30.892 1.00 86.62 94 MET A CA 1
ATOM 768 C C . MET A 1 94 ? 11.324 -7.356 -31.250 1.00 86.62 94 MET A C 1
ATOM 770 O O . MET A 1 94 ? 11.406 -6.997 -32.423 1.00 86.62 94 MET A O 1
ATOM 774 N N . PRO A 1 95 ? 10.831 -6.566 -30.282 1.00 85.25 95 PRO A N 1
ATOM 775 C CA . PRO A 1 95 ? 10.373 -5.201 -30.506 1.00 85.25 95 PRO A CA 1
ATOM 776 C C . PRO A 1 95 ? 11.564 -4.228 -30.577 1.00 85.25 95 PRO A C 1
ATOM 778 O O . PRO A 1 95 ? 12.637 -4.517 -30.031 1.00 85.25 95 PRO A O 1
ATOM 781 N N . PRO A 1 96 ? 11.438 -3.084 -31.274 1.00 80.62 96 PRO A N 1
ATOM 782 C CA . PRO A 1 96 ? 12.360 -1.949 -31.189 1.00 80.62 96 PRO A CA 1
ATOM 783 C C . PRO A 1 96 ? 12.786 -1.607 -29.754 1.00 80.62 96 PRO A C 1
ATOM 785 O O . PRO A 1 96 ? 12.085 -1.889 -28.781 1.00 80.62 96 PRO A O 1
ATOM 788 N N . PHE A 1 97 ? 13.968 -1.007 -29.612 1.00 79.69 97 PHE A N 1
ATOM 789 C CA . PHE A 1 97 ? 14.472 -0.612 -28.297 1.00 79.69 97 PHE A CA 1
ATOM 790 C C . PHE A 1 97 ? 13.492 0.340 -27.585 1.00 79.69 97 PHE A C 1
ATOM 792 O O . PHE A 1 97 ? 13.027 1.312 -28.176 1.00 79.69 97 PHE A O 1
ATOM 799 N N . GLY A 1 98 ? 13.194 0.061 -26.311 1.00 79.00 98 GLY A N 1
ATOM 800 C CA . GLY A 1 98 ? 12.251 0.836 -25.498 1.00 79.00 98 GLY A CA 1
ATOM 801 C C . GLY A 1 98 ? 10.769 0.517 -25.731 1.00 79.00 98 GLY A C 1
ATOM 802 O O . GLY A 1 98 ? 9.921 0.990 -24.971 1.00 79.00 98 GLY A O 1
ATOM 803 N N . GLU A 1 99 ? 10.432 -0.304 -26.728 1.00 85.88 99 GLU A N 1
ATOM 804 C CA . GLU A 1 99 ? 9.055 -0.723 -26.972 1.00 85.88 99 GLU A CA 1
ATOM 805 C C . GLU A 1 99 ? 8.665 -1.927 -26.098 1.00 85.88 99 GLU A C 1
ATOM 807 O O . GLU A 1 99 ? 9.479 -2.779 -25.725 1.00 85.88 99 GLU A O 1
ATOM 812 N N . LYS A 1 100 ? 7.387 -1.973 -25.711 1.00 90.25 100 LYS A N 1
ATOM 813 C CA . LYS A 1 100 ? 6.841 -2.989 -24.808 1.00 90.25 100 LYS A CA 1
ATOM 814 C C . LYS A 1 100 ? 6.180 -4.110 -25.602 1.00 90.25 100 LYS A C 1
ATOM 816 O O . LYS A 1 100 ? 5.388 -3.852 -26.499 1.00 90.25 100 LYS A O 1
ATOM 821 N N . THR A 1 101 ? 6.412 -5.351 -25.189 1.00 91.12 101 THR A N 1
ATOM 822 C CA . THR A 1 101 ? 5.742 -6.547 -25.722 1.00 91.12 101 THR A CA 1
ATOM 823 C C . THR A 1 101 ? 4.753 -7.136 -24.738 1.00 91.12 101 THR A C 1
ATOM 825 O O . THR A 1 101 ? 4.904 -6.989 -23.525 1.00 91.12 101 THR A O 1
ATOM 828 N N . LYS A 1 102 ? 3.765 -7.858 -25.270 1.00 92.94 102 LYS A N 1
ATOM 829 C CA . LYS A 1 102 ? 2.852 -8.683 -24.480 1.00 92.94 102 LYS A CA 1
ATOM 830 C C . LYS A 1 102 ? 3.583 -9.935 -23.994 1.00 92.94 102 LYS A C 1
ATOM 832 O O . LYS A 1 102 ? 4.083 -10.711 -24.803 1.00 92.94 102 LYS A O 1
ATOM 837 N N . ILE A 1 103 ? 3.626 -10.127 -22.682 1.00 91.88 103 ILE A N 1
ATOM 838 C CA . ILE A 1 103 ? 4.147 -11.330 -22.027 1.00 91.88 103 ILE A CA 1
ATOM 839 C C . ILE A 1 103 ? 3.011 -11.908 -21.188 1.00 91.88 103 ILE A C 1
ATOM 841 O O . ILE A 1 103 ? 2.327 -11.164 -20.484 1.00 91.88 103 ILE A O 1
ATOM 845 N N . ARG A 1 104 ? 2.794 -13.222 -21.266 1.00 89.31 104 ARG A N 1
ATOM 846 C CA . ARG A 1 104 ? 1.779 -13.910 -20.459 1.00 89.31 104 ARG A CA 1
ATOM 847 C C . ARG A 1 104 ? 2.437 -14.528 -19.235 1.00 89.31 104 ARG A C 1
ATOM 849 O O . ARG A 1 104 ? 3.418 -15.254 -19.359 1.00 89.31 104 ARG A O 1
ATOM 856 N N . CYS A 1 105 ? 1.910 -14.244 -18.053 1.00 88.31 105 CYS A N 1
ATOM 857 C CA . CYS A 1 105 ? 2.233 -14.986 -16.842 1.00 88.31 105 CYS A CA 1
ATOM 858 C C . CYS A 1 105 ? 1.403 -16.269 -16.818 1.00 88.31 105 CYS A C 1
ATOM 860 O O . CYS A 1 105 ? 0.178 -16.187 -16.838 1.00 88.31 105 CYS A O 1
ATOM 862 N N . LEU A 1 106 ? 2.049 -17.432 -16.755 1.00 84.38 106 LEU A N 1
ATOM 863 C CA . LEU A 1 106 ? 1.348 -18.719 -16.699 1.00 84.38 106 LEU A CA 1
ATOM 864 C C . LEU A 1 106 ? 0.756 -19.005 -15.311 1.00 84.38 106 LEU A C 1
ATOM 866 O O . LEU A 1 106 ? -0.177 -19.787 -15.198 1.00 84.38 106 LEU A O 1
ATOM 870 N N . GLU A 1 107 ? 1.254 -18.347 -14.263 1.00 77.56 107 GLU A N 1
ATOM 871 C CA . GLU A 1 107 ? 0.765 -18.523 -12.885 1.00 77.56 107 GLU A CA 1
ATOM 872 C C . GLU A 1 107 ? -0.525 -17.741 -12.607 1.00 77.56 107 GLU A C 1
ATOM 874 O O . GLU A 1 107 ? -1.363 -18.179 -11.825 1.00 77.56 107 GLU A O 1
ATOM 879 N N . HIS A 1 108 ? -0.681 -16.571 -13.230 1.00 72.31 108 HIS A N 1
ATOM 880 C CA . HIS A 1 108 ? -1.827 -15.676 -13.010 1.00 72.31 108 HIS A CA 1
ATOM 881 C C . HIS A 1 108 ? -2.759 -15.574 -14.211 1.00 72.31 108 HIS A C 1
ATOM 883 O O . HIS A 1 108 ? -3.697 -14.781 -14.175 1.00 72.31 108 HIS A O 1
ATOM 889 N N . ASP A 1 109 ? -2.451 -16.329 -15.264 1.00 79.31 109 ASP A N 1
ATOM 890 C CA . ASP A 1 109 ? -3.083 -16.269 -16.578 1.00 79.31 109 ASP A CA 1
ATOM 891 C C . ASP A 1 109 ? -3.295 -14.836 -17.099 1.00 79.31 109 ASP A C 1
ATOM 893 O O . ASP A 1 109 ? -4.334 -14.472 -17.644 1.00 79.31 109 ASP A O 1
ATOM 897 N N . GLU A 1 110 ? -2.300 -13.976 -16.876 1.00 82.56 110 GLU A N 1
ATOM 898 C CA . GLU A 1 110 ? -2.420 -12.542 -17.127 1.00 82.56 110 GLU A CA 1
ATOM 899 C C . GLU A 1 110 ? -1.407 -12.087 -18.168 1.00 82.56 110 GLU A C 1
ATOM 901 O O . GLU A 1 110 ? -0.210 -12.373 -18.072 1.00 82.56 110 GLU A O 1
ATOM 906 N N . VAL A 1 111 ? -1.896 -11.345 -19.160 1.00 88.81 111 VAL A N 1
ATOM 907 C CA . VAL A 1 111 ? -1.069 -10.726 -20.192 1.00 88.81 111 VAL A CA 1
ATOM 908 C C . VAL A 1 111 ? -0.759 -9.294 -19.786 1.00 88.81 111 VAL A C 1
ATOM 910 O O . VAL A 1 111 ? -1.664 -8.486 -19.594 1.00 88.81 111 VAL A O 1
ATOM 913 N N . PHE A 1 112 ? 0.524 -8.958 -19.702 1.00 89.25 112 PHE A N 1
ATOM 914 C CA . PHE A 1 112 ? 0.986 -7.615 -19.363 1.00 89.25 112 PHE A CA 1
ATOM 915 C C . PHE A 1 112 ? 1.991 -7.096 -20.397 1.00 89.25 112 PHE A C 1
ATOM 917 O O . PHE A 1 112 ? 2.606 -7.863 -21.140 1.00 89.25 112 PHE A O 1
ATOM 924 N N . LEU A 1 113 ? 2.135 -5.769 -20.462 1.00 90.44 113 LEU A N 1
ATOM 925 C CA . LEU A 1 113 ? 3.048 -5.088 -21.381 1.00 90.44 113 LEU A CA 1
ATOM 926 C C . LEU A 1 113 ? 4.373 -4.773 -20.697 1.00 90.44 113 LEU A C 1
ATOM 928 O O . LEU A 1 113 ? 4.408 -4.035 -19.711 1.00 90.44 113 LEU A O 1
ATOM 932 N N . GLN A 1 114 ? 5.470 -5.268 -21.262 1.00 88.69 114 GLN A N 1
ATOM 933 C CA . GLN A 1 114 ? 6.795 -5.031 -20.713 1.00 88.69 114 GLN A CA 1
ATOM 934 C C . GLN A 1 114 ? 7.897 -5.059 -21.775 1.00 88.69 114 GLN A C 1
ATOM 936 O O . GLN A 1 114 ? 7.831 -5.808 -22.745 1.00 88.69 114 GLN A O 1
ATOM 941 N N . GLU A 1 115 ? 8.937 -4.249 -21.565 1.00 89.88 115 GLU A N 1
ATOM 942 C CA . GLU A 1 115 ? 10.150 -4.270 -22.383 1.00 89.88 115 GLU A CA 1
ATOM 943 C C . GLU A 1 115 ? 10.977 -5.552 -22.121 1.00 89.88 115 GLU A C 1
ATOM 945 O O . GLU A 1 115 ? 11.312 -5.837 -20.960 1.00 89.88 115 GLU A O 1
ATOM 950 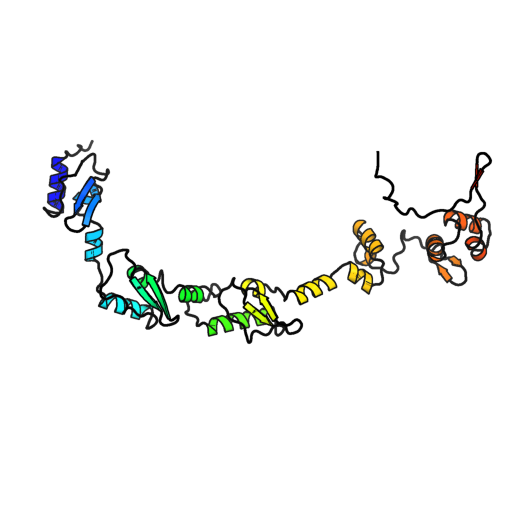N N . PRO A 1 116 ? 11.385 -6.295 -23.168 1.00 89.25 116 PRO A N 1
ATOM 951 C CA . PRO A 1 116 ? 12.172 -7.524 -23.037 1.00 89.25 116 PRO A CA 1
ATOM 952 C C . PRO A 1 116 ? 13.466 -7.373 -22.227 1.00 89.25 116 PRO A C 1
ATOM 954 O O . PRO A 1 116 ? 13.820 -8.254 -21.443 1.00 89.25 116 PRO A O 1
ATOM 957 N N . ARG A 1 117 ? 14.171 -6.241 -22.358 1.00 84.94 117 ARG A N 1
ATOM 958 C CA . ARG A 1 117 ? 15.406 -5.976 -21.603 1.00 84.94 117 ARG A CA 1
ATOM 959 C C . ARG A 1 117 ? 15.146 -5.907 -20.101 1.00 84.94 117 ARG A C 1
ATOM 961 O O . ARG A 1 117 ? 15.825 -6.584 -19.330 1.00 84.94 117 ARG A O 1
ATOM 968 N N . ASN A 1 118 ? 14.131 -5.144 -19.701 1.00 86.19 118 ASN A N 1
ATOM 969 C CA . ASN A 1 118 ? 13.740 -5.002 -18.297 1.00 86.19 118 ASN A CA 1
ATOM 970 C C . ASN A 1 118 ? 13.229 -6.327 -17.726 1.00 86.19 118 ASN A C 1
ATOM 972 O O . ASN A 1 118 ? 13.476 -6.628 -16.557 1.00 86.19 118 ASN A O 1
ATOM 976 N N . HIS A 1 119 ? 12.561 -7.133 -18.562 1.00 87.75 119 HIS A N 1
ATOM 977 C CA . HIS A 1 119 ? 12.156 -8.496 -18.212 1.00 87.75 119 HIS A CA 1
ATOM 978 C C . HIS A 1 119 ? 13.368 -9.374 -17.910 1.00 87.75 119 HIS A C 1
ATOM 980 O O . HIS A 1 119 ? 13.485 -9.871 -16.796 1.00 87.75 119 HIS A O 1
ATOM 986 N N . MET A 1 120 ? 14.338 -9.478 -18.824 1.00 84.19 120 MET A N 1
ATOM 987 C CA . MET A 1 120 ? 15.569 -10.255 -18.595 1.00 84.19 120 MET A CA 1
ATOM 988 C C . MET A 1 120 ? 16.362 -9.774 -17.369 1.00 84.19 120 MET A C 1
ATOM 990 O O . MET A 1 120 ? 16.924 -10.575 -16.619 1.00 84.19 120 MET A O 1
ATOM 994 N N . GLN A 1 121 ? 16.405 -8.464 -17.120 1.00 79.75 121 GLN A N 1
ATOM 995 C CA . GLN A 1 121 ? 17.089 -7.899 -15.954 1.00 79.75 121 GLN A CA 1
ATOM 996 C C . GLN A 1 121 ? 16.326 -8.134 -14.639 1.00 79.75 121 GLN A C 1
ATOM 998 O O . GLN A 1 121 ? 16.941 -8.139 -13.575 1.00 79.75 121 GLN A O 1
ATOM 1003 N N . GLY A 1 122 ? 15.037 -8.483 -14.691 1.00 72.81 122 GLY A N 1
ATOM 1004 C CA . GLY A 1 122 ? 14.209 -8.761 -13.513 1.00 72.81 122 GLY A CA 1
ATOM 1005 C C . GLY A 1 122 ? 13.721 -7.510 -12.784 1.00 72.81 122 GLY A C 1
ATOM 1006 O O . GLY A 1 122 ? 13.278 -7.607 -11.645 1.00 72.81 122 GLY A O 1
ATOM 1007 N N . HIS A 1 123 ? 13.791 -6.339 -13.425 1.00 65.38 123 HIS A N 1
ATOM 1008 C CA . HIS A 1 123 ? 13.309 -5.076 -12.854 1.00 65.38 123 HIS A CA 1
ATOM 1009 C C . HIS A 1 123 ? 11.783 -4.934 -12.921 1.00 65.38 123 HIS A C 1
ATOM 1011 O O . HIS A 1 123 ? 11.191 -4.175 -12.153 1.00 65.38 123 HIS A O 1
ATOM 1017 N N . ALA A 1 124 ? 11.140 -5.681 -13.815 1.00 69.25 124 ALA A N 1
ATOM 1018 C CA . ALA A 1 124 ? 9.694 -5.762 -13.927 1.00 69.25 124 ALA A CA 1
ATOM 1019 C C . ALA A 1 124 ? 9.279 -7.194 -14.307 1.00 69.25 124 ALA A C 1
ATOM 1021 O O . ALA A 1 124 ? 10.085 -7.971 -14.822 1.00 69.25 124 ALA A O 1
ATOM 1022 N N . GLY A 1 125 ? 8.033 -7.544 -14.018 1.00 78.12 125 GLY A N 1
ATOM 1023 C CA . GLY A 1 125 ? 7.418 -8.831 -14.331 1.00 78.12 125 GLY A CA 1
ATOM 1024 C C . GLY A 1 125 ? 5.912 -8.718 -14.126 1.00 78.12 125 GLY A C 1
ATOM 1025 O O . GLY A 1 125 ? 5.384 -7.607 -14.025 1.00 78.12 125 GLY A O 1
ATOM 1026 N N . CYS A 1 126 ? 5.224 -9.850 -13.993 1.00 81.00 126 CYS A N 1
ATOM 1027 C CA . CYS A 1 126 ? 3.792 -9.831 -13.706 1.00 81.00 126 CYS A CA 1
ATOM 1028 C C . CYS A 1 126 ? 3.503 -9.021 -12.419 1.00 81.00 126 CYS A C 1
ATOM 1030 O O . CYS A 1 126 ? 4.119 -9.295 -11.379 1.00 81.00 126 CYS A O 1
ATOM 1032 N N . PRO A 1 127 ? 2.569 -8.048 -12.452 1.00 72.75 127 PRO A N 1
ATOM 1033 C CA . PRO A 1 127 ? 2.222 -7.234 -11.288 1.00 72.75 127 PRO A CA 1
ATOM 1034 C C . PRO A 1 127 ? 1.804 -8.070 -10.075 1.00 72.75 127 PRO A C 1
ATOM 1036 O O . PRO A 1 127 ? 2.234 -7.781 -8.960 1.00 72.75 127 PRO A O 1
ATOM 1039 N N . LYS A 1 128 ? 1.049 -9.154 -10.292 1.00 71.31 128 LYS A N 1
ATOM 1040 C CA . LYS A 1 128 ? 0.635 -10.084 -9.232 1.00 71.31 128 LYS A CA 1
ATOM 1041 C C . LYS A 1 128 ? 1.812 -10.872 -8.662 1.00 71.31 128 LYS A C 1
ATOM 1043 O O . LYS A 1 128 ? 1.975 -10.907 -7.448 1.00 71.31 128 LYS A O 1
ATOM 1048 N N . CYS A 1 129 ? 2.705 -11.407 -9.504 1.00 72.81 129 CYS A N 1
ATOM 1049 C CA . CYS A 1 129 ? 3.940 -12.034 -9.018 1.00 72.81 129 CYS A CA 1
ATOM 1050 C C . CYS A 1 129 ? 4.761 -11.068 -8.152 1.00 72.81 129 CYS A C 1
ATOM 1052 O O . CYS A 1 129 ? 5.283 -11.465 -7.114 1.00 72.81 129 CYS A O 1
ATOM 1054 N N . ARG A 1 130 ? 4.885 -9.799 -8.564 1.00 69.88 130 ARG A N 1
ATOM 1055 C CA . ARG A 1 130 ? 5.629 -8.784 -7.805 1.00 69.88 130 ARG A CA 1
ATOM 1056 C C . ARG A 1 130 ? 4.970 -8.494 -6.458 1.00 69.88 130 ARG A C 1
ATOM 1058 O O . ARG A 1 130 ? 5.678 -8.418 -5.457 1.00 69.88 130 ARG A O 1
ATOM 1065 N N . SER A 1 131 ? 3.646 -8.372 -6.424 1.00 62.34 131 SER A N 1
ATOM 1066 C CA . SER A 1 131 ? 2.889 -8.235 -5.177 1.00 62.34 131 SER A CA 1
ATOM 1067 C C . SER A 1 131 ? 3.140 -9.420 -4.243 1.00 62.34 131 SER A C 1
ATOM 1069 O O . SER A 1 131 ? 3.439 -9.207 -3.070 1.00 62.34 131 SER A O 1
ATOM 1071 N N . ASN A 1 132 ? 3.147 -10.649 -4.764 1.00 62.69 132 ASN A N 1
ATOM 1072 C CA . ASN A 1 132 ? 3.408 -11.854 -3.972 1.00 62.69 132 ASN A CA 1
ATOM 1073 C C . ASN A 1 132 ? 4.830 -11.872 -3.385 1.00 62.69 132 ASN A C 1
ATOM 1075 O O . ASN A 1 132 ? 5.011 -12.211 -2.219 1.00 62.69 132 ASN A O 1
ATOM 1079 N N . ILE A 1 133 ? 5.830 -11.432 -4.158 1.00 61.09 133 ILE A N 1
ATOM 1080 C CA . ILE A 1 133 ? 7.235 -11.334 -3.718 1.00 61.09 133 ILE A CA 1
ATOM 1081 C C . ILE A 1 133 ? 7.421 -10.275 -2.615 1.00 61.09 133 ILE A C 1
ATOM 1083 O O . ILE A 1 133 ? 8.277 -10.424 -1.742 1.00 61.09 133 ILE A O 1
ATOM 1087 N N . LEU A 1 134 ? 6.638 -9.193 -2.652 1.00 57.31 134 LEU A N 1
ATOM 1088 C CA . LEU A 1 134 ? 6.725 -8.080 -1.698 1.00 57.31 134 LEU A CA 1
ATOM 1089 C C . LEU A 1 134 ? 5.848 -8.269 -0.450 1.00 57.31 134 LEU A C 1
ATOM 1091 O O . LEU A 1 134 ? 5.965 -7.493 0.495 1.00 57.31 134 LEU A O 1
ATOM 1095 N N . SER A 1 135 ? 4.997 -9.297 -0.412 1.00 50.91 135 SER A N 1
ATOM 1096 C CA . SER A 1 135 ? 4.040 -9.539 0.682 1.00 50.91 135 SER A CA 1
ATOM 1097 C C . SER A 1 135 ? 4.647 -10.245 1.916 1.00 50.91 135 SER A C 1
ATOM 1099 O O . SER A 1 135 ? 3.923 -10.740 2.781 1.00 50.91 135 SER A O 1
ATOM 1101 N N . GLY A 1 136 ? 5.980 -10.277 2.042 1.00 51.03 136 GLY A N 1
ATOM 1102 C CA . GLY A 1 136 ? 6.723 -10.904 3.144 1.00 51.03 136 GLY A CA 1
ATOM 1103 C C . GLY A 1 136 ? 7.405 -9.911 4.096 1.00 51.03 136 GLY A C 1
ATOM 1104 O O . GLY A 1 136 ? 7.533 -8.726 3.810 1.00 51.03 136 GLY A O 1
ATOM 1105 N N . GLY A 1 137 ? 7.875 -10.398 5.252 1.00 51.38 137 GLY A N 1
ATOM 1106 C CA . GLY A 1 137 ? 8.808 -9.626 6.089 1.00 51.38 137 GLY A CA 1
ATOM 1107 C C . GLY A 1 137 ? 10.166 -9.469 5.391 1.00 51.38 137 GLY A C 1
ATOM 1108 O O . GLY A 1 137 ? 10.480 -10.260 4.505 1.00 51.38 137 GLY A O 1
ATOM 1109 N N . GLY A 1 138 ? 10.983 -8.487 5.797 1.00 52.84 138 GLY A N 1
ATOM 1110 C CA . GLY A 1 138 ? 12.232 -8.107 5.107 1.00 52.84 138 GLY A CA 1
ATOM 1111 C C . GLY A 1 138 ? 13.183 -9.267 4.763 1.00 52.84 138 GLY A C 1
ATOM 1112 O O . GLY A 1 138 ? 13.843 -9.230 3.732 1.00 52.84 138 GLY A O 1
ATOM 1113 N N . SER A 1 139 ? 13.190 -10.333 5.569 1.00 49.94 139 SER A N 1
ATOM 1114 C CA . SER A 1 139 ? 14.013 -11.537 5.372 1.00 49.94 139 SER A CA 1
ATOM 1115 C C . SER A 1 139 ? 13.506 -12.512 4.292 1.00 49.94 139 SER A C 1
ATOM 1117 O O . SER A 1 139 ? 14.233 -13.430 3.931 1.00 49.94 139 SER A O 1
ATOM 1119 N N . GLN A 1 140 ? 12.268 -12.359 3.802 1.00 51.56 140 GLN A N 1
ATOM 1120 C CA . GLN A 1 140 ? 11.632 -13.226 2.787 1.00 51.56 140 GLN A CA 1
ATOM 1121 C C . GLN A 1 140 ? 11.375 -12.498 1.454 1.00 51.56 140 GLN A C 1
ATOM 1123 O O . GLN A 1 140 ? 10.767 -13.062 0.543 1.00 51.56 140 GLN A O 1
ATOM 1128 N N . VAL A 1 141 ? 11.839 -11.251 1.324 1.00 49.12 141 VAL A N 1
ATOM 1129 C CA . VAL A 1 141 ? 11.753 -10.470 0.084 1.00 49.12 141 VAL A CA 1
ATOM 1130 C C . VAL A 1 141 ? 12.572 -11.179 -0.997 1.00 49.12 141 VAL A C 1
ATOM 1132 O O . VAL A 1 141 ? 13.789 -11.293 -0.880 1.00 49.12 141 VAL A O 1
ATOM 1135 N N . GLY A 1 142 ? 11.909 -11.669 -2.046 1.00 48.66 142 GLY A N 1
ATOM 1136 C CA . GLY A 1 142 ? 12.571 -12.283 -3.206 1.00 48.66 142 GLY A CA 1
ATOM 1137 C C . GLY A 1 142 ? 12.226 -13.749 -3.487 1.00 48.66 142 GLY A C 1
ATOM 1138 O O . GLY A 1 142 ? 12.569 -14.229 -4.566 1.00 48.66 142 GLY A O 1
ATOM 1139 N N . LYS A 1 143 ? 11.526 -14.461 -2.589 1.00 54.97 143 LYS A N 1
ATOM 1140 C CA . LYS A 1 143 ? 11.014 -15.814 -2.879 1.00 54.97 143 LYS A CA 1
ATOM 1141 C C . LYS A 1 143 ? 9.628 -15.747 -3.520 1.00 54.97 143 LYS A C 1
ATOM 1143 O O . LYS A 1 143 ? 8.804 -14.913 -3.155 1.00 54.97 143 LYS A O 1
ATOM 1148 N N . PHE A 1 144 ? 9.402 -16.599 -4.516 1.00 49.94 144 PHE A N 1
ATOM 1149 C CA . PHE A 1 144 ? 8.095 -16.744 -5.142 1.00 49.94 144 PHE A CA 1
ATOM 1150 C C . PHE A 1 144 ? 7.168 -17.509 -4.194 1.00 49.94 144 PHE A C 1
ATOM 1152 O O . PHE A 1 144 ? 7.484 -18.630 -3.806 1.00 49.94 144 PHE A O 1
ATOM 1159 N N . THR A 1 145 ? 6.055 -16.885 -3.822 1.00 57.38 145 THR A N 1
ATOM 1160 C CA . THR A 1 145 ? 5.091 -17.407 -2.848 1.00 57.38 145 THR A CA 1
ATOM 1161 C C . THR A 1 145 ? 3.777 -17.635 -3.587 1.00 57.38 145 THR A C 1
ATOM 1163 O O . THR A 1 145 ? 3.270 -16.707 -4.236 1.00 57.38 145 THR A O 1
ATOM 1166 N N . SER A 1 146 ? 3.250 -18.862 -3.557 1.00 65.19 146 SER A N 1
ATOM 1167 C CA . SER A 1 146 ? 1.945 -19.148 -4.154 1.00 65.19 146 SER A CA 1
ATOM 1168 C C . SER A 1 146 ? 0.834 -18.432 -3.375 1.00 65.19 146 SER A C 1
ATOM 1170 O O . SER A 1 146 ? 1.036 -17.958 -2.257 1.00 65.19 146 SER A O 1
ATOM 1172 N N . GLN A 1 147 ? -0.359 -18.329 -3.962 1.00 71.50 147 GLN A N 1
ATOM 1173 C CA . GLN A 1 147 ? -1.507 -17.718 -3.285 1.00 71.50 147 GLN A CA 1
ATOM 1174 C C . GLN A 1 147 ? -1.880 -18.457 -1.986 1.00 71.50 147 GLN A C 1
ATOM 1176 O O . GLN A 1 147 ? -2.267 -17.819 -1.009 1.00 71.50 147 GLN A O 1
ATOM 1181 N N . LEU A 1 148 ? -1.732 -19.786 -1.972 1.00 71.75 148 LEU A N 1
ATOM 1182 C CA . LEU A 1 148 ? -1.952 -20.614 -0.784 1.00 71.75 148 LEU A CA 1
ATOM 1183 C C . LEU A 1 148 ? -0.918 -20.292 0.296 1.00 71.75 148 LEU A C 1
ATOM 1185 O O . LEU A 1 148 ? -1.291 -19.972 1.419 1.00 71.75 148 LEU A O 1
ATOM 1189 N N . ASP A 1 149 ? 0.360 -20.228 -0.080 1.00 73.25 149 ASP A N 1
ATOM 1190 C CA . ASP A 1 149 ? 1.439 -19.890 0.853 1.00 73.25 149 ASP A CA 1
ATOM 1191 C C . ASP A 1 149 ? 1.265 -18.484 1.462 1.00 73.25 149 ASP A C 1
ATOM 1193 O O . ASP A 1 149 ? 1.621 -18.252 2.616 1.00 73.25 149 ASP A O 1
ATOM 1197 N N . LEU A 1 150 ? 0.712 -17.522 0.706 1.00 74.69 150 LEU A N 1
ATOM 1198 C CA . LEU A 1 150 ? 0.404 -16.179 1.215 1.00 74.69 150 LEU A CA 1
ATOM 1199 C C . LEU A 1 150 ? -0.723 -16.197 2.251 1.00 74.69 150 LEU A C 1
ATOM 1201 O O . LEU A 1 150 ? -0.607 -15.531 3.285 1.00 74.69 150 LEU A O 1
ATOM 1205 N N . ASN A 1 151 ? -1.793 -16.952 1.981 1.00 83.06 151 ASN A N 1
ATOM 1206 C CA . ASN A 1 151 ? -2.891 -17.138 2.927 1.00 83.06 151 ASN A CA 1
ATOM 1207 C C . ASN A 1 151 ? -2.377 -17.804 4.208 1.00 83.06 151 ASN A C 1
ATOM 1209 O O . ASN A 1 151 ? -2.595 -17.274 5.297 1.00 83.06 151 ASN A O 1
ATOM 1213 N N . ASP A 1 152 ? -1.624 -18.895 4.081 1.00 83.31 152 ASP A N 1
ATOM 1214 C CA . ASP A 1 152 ? -1.081 -19.640 5.217 1.00 83.31 152 ASP A CA 1
ATOM 1215 C C . ASP A 1 152 ? -0.122 -18.777 6.042 1.00 83.31 152 ASP A C 1
ATOM 1217 O O . ASP A 1 152 ? -0.254 -18.681 7.265 1.00 83.31 152 ASP A O 1
ATOM 1221 N N . ALA A 1 153 ? 0.777 -18.039 5.384 1.00 81.75 153 ALA A N 1
ATOM 1222 C CA . ALA A 1 153 ? 1.691 -17.120 6.056 1.00 81.75 153 ALA A CA 1
ATOM 1223 C C . ALA A 1 153 ? 0.961 -15.994 6.807 1.00 81.75 153 ALA A C 1
ATOM 1225 O O . ALA A 1 153 ? 1.443 -15.522 7.844 1.00 81.75 153 ALA A O 1
ATOM 1226 N N . PHE A 1 154 ? -0.181 -15.524 6.295 1.00 86.56 154 PHE A N 1
ATOM 1227 C CA . PHE A 1 154 ? -1.031 -14.583 7.018 1.00 86.56 154 PHE A CA 1
ATOM 1228 C C . PHE A 1 154 ? -1.686 -15.248 8.231 1.00 86.56 154 PHE A C 1
ATOM 1230 O O . PHE A 1 154 ? -1.577 -14.709 9.334 1.00 86.56 154 PHE A O 1
ATOM 1237 N N . ILE A 1 155 ? -2.306 -16.416 8.048 1.00 89.31 155 ILE A N 1
ATOM 1238 C CA . ILE A 1 155 ? -3.022 -17.147 9.100 1.00 89.31 155 ILE A CA 1
ATOM 1239 C C . ILE A 1 155 ? -2.077 -17.501 10.253 1.00 89.31 155 ILE A C 1
ATOM 1241 O O . ILE A 1 155 ? -2.424 -17.289 11.414 1.00 89.31 155 ILE A O 1
ATOM 1245 N N . GLU A 1 156 ? -0.856 -17.961 9.971 1.00 86.81 156 GLU A N 1
ATOM 1246 C CA . GLU A 1 156 ? 0.143 -18.241 11.007 1.00 86.81 156 GLU A CA 1
ATOM 1247 C C . GLU A 1 156 ? 0.494 -16.998 11.834 1.00 86.81 156 GLU A C 1
ATOM 1249 O O . GLU A 1 156 ? 0.583 -17.059 13.063 1.00 86.81 156 GLU A O 1
ATOM 1254 N N . LYS A 1 157 ? 0.689 -15.847 11.178 1.00 85.81 157 LYS A N 1
ATOM 1255 C CA . LYS A 1 157 ? 0.971 -14.585 11.877 1.00 85.81 157 LYS A CA 1
ATOM 1256 C C . LYS A 1 157 ? -0.236 -14.118 12.684 1.00 85.81 157 LYS A C 1
ATOM 1258 O O . LYS A 1 157 ? -0.065 -13.669 13.813 1.00 85.81 157 LYS A O 1
ATOM 1263 N N . ALA A 1 158 ? -1.437 -14.244 12.134 1.00 90.25 158 ALA A N 1
ATOM 1264 C CA . ALA A 1 158 ? -2.664 -13.846 12.805 1.00 90.25 158 ALA A CA 1
ATOM 1265 C C . ALA A 1 158 ? -2.918 -14.708 14.055 1.00 90.25 158 ALA A C 1
ATOM 1267 O O . ALA A 1 158 ? -3.186 -14.163 15.125 1.00 90.25 158 ALA A O 1
ATOM 1268 N N . LYS A 1 159 ? -2.688 -16.027 13.973 1.00 90.62 159 LYS A N 1
ATOM 1269 C CA . LYS A 1 159 ? -2.724 -16.948 15.123 1.00 90.62 159 LYS A CA 1
ATOM 1270 C C . LYS A 1 159 ? -1.689 -16.606 16.197 1.00 90.62 159 LYS A C 1
ATOM 1272 O O . LYS A 1 159 ? -1.984 -16.734 17.379 1.00 90.62 159 LYS A O 1
ATOM 1277 N N . LYS A 1 160 ? -0.497 -16.116 15.834 1.00 89.44 160 LYS A N 1
ATOM 1278 C CA . LYS A 1 160 ? 0.494 -15.642 16.825 1.00 89.44 160 LYS A CA 1
ATOM 1279 C C . LYS A 1 160 ? 0.025 -14.405 17.596 1.00 89.44 160 LYS A C 1
ATOM 1281 O O . LYS A 1 160 ? 0.374 -14.261 18.761 1.00 89.44 160 LYS A O 1
ATOM 1286 N N . VAL A 1 161 ? -0.737 -13.518 16.956 1.00 90.62 161 VAL A N 1
ATOM 1287 C CA . VAL A 1 161 ? -1.231 -12.274 17.572 1.00 90.62 161 VAL A CA 1
ATOM 1288 C C . VAL A 1 161 ? -2.493 -12.520 18.399 1.00 90.62 161 VAL A C 1
ATOM 1290 O O . VAL A 1 161 ? -2.633 -11.971 19.489 1.00 90.62 161 VAL A O 1
ATOM 1293 N N . HIS A 1 162 ? -3.407 -13.343 17.886 1.00 90.06 162 HIS A N 1
ATOM 1294 C CA . HIS A 1 162 ? -4.770 -13.471 18.408 1.00 90.06 162 HIS A CA 1
ATOM 1295 C C . HIS A 1 162 ? -5.102 -14.857 18.978 1.00 90.06 162 HIS A C 1
ATOM 1297 O O . HIS A 1 162 ? -6.196 -15.060 19.507 1.00 90.06 162 HIS A O 1
ATOM 1303 N N . GLY A 1 163 ? -4.195 -15.830 18.879 1.00 89.88 163 GLY A N 1
ATOM 1304 C CA . GLY A 1 163 ? -4.458 -17.217 19.260 1.00 89.88 163 GLY A CA 1
ATOM 1305 C C . GLY A 1 163 ? -5.558 -17.847 18.399 1.00 89.88 163 GLY A C 1
ATOM 1306 O O . GLY A 1 163 ? -5.556 -17.713 17.177 1.00 89.88 163 GLY A O 1
ATOM 1307 N N . ASN A 1 164 ? -6.518 -18.505 19.054 1.00 90.56 164 ASN A N 1
ATOM 1308 C CA . ASN A 1 164 ? -7.647 -19.209 18.424 1.00 90.56 164 ASN A CA 1
ATOM 1309 C C . ASN A 1 164 ? -8.963 -18.403 18.465 1.00 90.56 164 ASN A C 1
ATOM 1311 O O . ASN A 1 164 ? -10.048 -18.976 18.493 1.00 90.56 164 ASN A O 1
ATOM 1315 N N . THR A 1 165 ? -8.885 -17.073 18.541 1.00 89.56 165 THR A N 1
ATOM 1316 C CA . THR A 1 165 ? -10.071 -16.200 18.682 1.00 89.56 165 THR A CA 1
ATOM 1317 C C . THR A 1 165 ? -10.808 -15.921 17.372 1.00 89.56 165 THR A C 1
ATOM 1319 O O . THR A 1 165 ? -11.951 -15.462 17.405 1.00 89.56 165 THR A O 1
ATOM 1322 N N . TYR A 1 166 ? -10.166 -16.188 16.234 1.00 94.25 166 TYR A N 1
ATOM 1323 C CA . TYR A 1 166 ? -10.727 -15.956 14.910 1.00 94.25 166 TYR A CA 1
ATOM 1324 C C . TYR A 1 166 ? -10.573 -17.190 14.028 1.00 94.25 166 TYR A C 1
ATOM 1326 O O . TYR A 1 166 ? -9.543 -17.871 14.073 1.00 94.25 166 TYR A O 1
ATOM 1334 N N . ASP A 1 167 ? -11.584 -17.424 13.201 1.00 93.62 167 ASP A N 1
ATOM 1335 C CA . ASP A 1 167 ? -11.561 -18.366 12.095 1.00 93.62 167 ASP A CA 1
ATOM 1336 C C . ASP A 1 167 ? -11.266 -17.628 10.775 1.00 93.62 167 ASP A C 1
ATOM 1338 O O . ASP A 1 167 ? -11.771 -16.534 10.498 1.00 93.62 167 ASP A O 1
ATOM 1342 N N . TYR A 1 168 ? -10.399 -18.249 9.979 1.00 93.38 168 TYR A N 1
ATOM 1343 C CA . TYR A 1 168 ? -9.900 -17.773 8.691 1.00 93.38 168 TYR A CA 1
ATOM 1344 C C . TYR A 1 168 ? -10.201 -18.770 7.563 1.00 93.38 168 TYR A C 1
ATOM 1346 O O . TYR A 1 168 ? -9.605 -18.669 6.494 1.00 93.38 168 TYR A O 1
ATOM 1354 N N . SER A 1 169 ? -11.088 -19.742 7.794 1.00 90.06 169 SER A N 1
ATOM 1355 C CA . SER A 1 169 ? -11.502 -20.766 6.826 1.00 90.06 169 SER A CA 1
ATOM 1356 C C . SER A 1 169 ? -11.941 -20.187 5.473 1.00 90.06 169 SER A C 1
ATOM 1358 O O . SER A 1 169 ? -11.648 -20.767 4.431 1.00 90.06 169 SER A O 1
ATOM 1360 N N . GLU A 1 170 ? -12.565 -19.007 5.481 1.00 89.62 170 GLU A N 1
ATOM 1361 C CA . GLU A 1 170 ? -13.001 -18.276 4.282 1.00 89.62 170 GLU A CA 1
ATOM 1362 C C . GLU A 1 170 ? -12.089 -17.085 3.915 1.00 89.62 170 GLU A C 1
ATOM 1364 O O . GLU A 1 170 ? -12.460 -16.231 3.106 1.00 89.62 170 GLU A O 1
ATOM 1369 N N . TYR A 1 171 ? -10.898 -16.978 4.514 1.00 88.06 171 TYR A N 1
ATOM 1370 C CA . TYR A 1 171 ? -10.012 -15.836 4.291 1.00 88.06 171 TYR A CA 1
ATOM 1371 C C . TYR A 1 171 ? -9.231 -15.952 2.977 1.00 88.06 171 TYR A C 1
ATOM 1373 O O . TYR A 1 171 ? -8.599 -16.969 2.688 1.00 88.06 171 TYR A O 1
ATOM 1381 N N . PHE A 1 172 ? -9.180 -14.853 2.222 1.00 83.75 172 PHE A N 1
ATOM 1382 C CA . PHE A 1 172 ? -8.384 -14.737 1.003 1.00 83.75 172 PHE A CA 1
ATOM 1383 C C . PHE A 1 172 ? -7.452 -13.520 1.068 1.00 83.75 172 PHE A C 1
ATOM 1385 O O . PHE A 1 172 ? -7.902 -12.376 1.161 1.00 83.75 172 PHE A O 1
ATOM 1392 N N . TYR A 1 173 ? -6.140 -13.764 1.034 1.00 81.69 173 TYR A N 1
ATOM 1393 C CA . TYR A 1 173 ? -5.117 -12.726 1.110 1.00 81.69 173 TYR A CA 1
ATOM 1394 C C . TYR A 1 173 ? -4.867 -12.109 -0.265 1.00 81.69 173 TYR A C 1
ATOM 1396 O O . TYR A 1 173 ? -4.158 -12.666 -1.096 1.00 81.69 173 TYR A O 1
ATOM 1404 N N . GLU A 1 174 ? -5.392 -10.913 -0.498 1.00 77.69 174 GLU A N 1
ATOM 1405 C CA . GLU A 1 174 ? -5.099 -10.180 -1.735 1.00 77.69 174 GLU A CA 1
ATOM 1406 C C . GLU A 1 174 ? -3.895 -9.248 -1.601 1.00 77.69 174 GLU A C 1
ATOM 1408 O O . GLU A 1 174 ? -3.037 -9.175 -2.478 1.00 77.69 174 GLU A O 1
ATOM 1413 N N . SER A 1 175 ? -3.845 -8.486 -0.510 1.00 75.88 175 SER A N 1
ATOM 1414 C CA . SER A 1 175 ? -2.773 -7.538 -0.226 1.00 75.88 175 SER A CA 1
ATOM 1415 C C . SER A 1 175 ? -2.816 -7.112 1.235 1.00 75.88 175 SER A C 1
ATOM 1417 O O . SER A 1 175 ? -3.832 -7.258 1.909 1.00 75.88 175 SER A O 1
ATOM 1419 N N . SER A 1 176 ? -1.741 -6.494 1.724 1.00 76.56 176 SER A N 1
ATOM 1420 C CA . SER A 1 176 ? -1.655 -6.019 3.111 1.00 76.56 176 SER A CA 1
ATOM 1421 C C . SER A 1 176 ? -2.686 -4.939 3.478 1.00 76.56 176 SER A C 1
ATOM 1423 O O . SER A 1 176 ? -2.974 -4.750 4.665 1.00 76.56 176 SER A O 1
ATOM 1425 N N . SER A 1 177 ? -3.237 -4.226 2.492 1.00 80.44 177 SER A N 1
ATOM 1426 C CA . SER A 1 177 ? -4.177 -3.118 2.686 1.00 80.44 177 SER A CA 1
ATOM 1427 C C . SER A 1 177 ? -5.630 -3.480 2.390 1.00 80.44 177 SER A C 1
ATOM 1429 O O . SER A 1 177 ? -6.517 -2.847 2.965 1.00 80.44 177 SER A O 1
ATOM 1431 N N . LYS A 1 178 ? -5.898 -4.479 1.539 1.00 85.88 178 LYS A N 1
ATOM 1432 C CA . LYS A 1 178 ? -7.271 -4.843 1.178 1.00 85.88 178 LYS A CA 1
ATOM 1433 C C . LYS A 1 178 ? -7.949 -5.611 2.325 1.00 85.88 178 LYS A C 1
ATOM 1435 O O . LYS A 1 178 ? -7.363 -6.567 2.832 1.00 85.88 178 LYS A O 1
ATOM 1440 N N . PRO A 1 179 ? -9.152 -5.206 2.770 1.00 91.44 179 PRO A N 1
ATOM 1441 C CA . PRO A 1 179 ? -9.895 -5.944 3.784 1.00 91.44 179 PRO A CA 1
ATOM 1442 C C . PRO A 1 179 ? -10.313 -7.333 3.300 1.00 91.44 179 PRO A C 1
ATOM 1444 O O . PRO A 1 179 ? -10.824 -7.466 2.191 1.00 91.44 179 PRO A O 1
ATOM 1447 N N . GLY A 1 180 ? -10.129 -8.339 4.154 1.00 91.12 180 GLY A N 1
ATOM 1448 C CA . GLY A 1 180 ? -10.632 -9.699 3.954 1.00 91.12 180 GLY A CA 1
ATOM 1449 C C . GLY A 1 180 ? -11.646 -10.078 5.033 1.00 91.12 180 GLY A C 1
ATOM 1450 O O . GLY A 1 180 ? -11.696 -9.434 6.086 1.00 91.12 180 GLY A O 1
ATOM 1451 N N . LYS A 1 181 ? -12.451 -11.108 4.754 1.00 95.25 181 LYS A N 1
ATOM 1452 C CA . LYS A 1 181 ? -13.472 -11.649 5.662 1.00 95.25 181 LYS A CA 1
ATOM 1453 C C . LYS A 1 181 ? -12.814 -12.483 6.762 1.00 95.25 181 LYS A C 1
ATOM 1455 O O . LYS A 1 181 ? -12.168 -13.478 6.461 1.00 95.25 181 LYS A O 1
ATOM 1460 N N . ILE A 1 182 ? -12.981 -12.088 8.018 1.00 95.56 182 ILE A N 1
ATOM 1461 C CA . ILE A 1 182 ? -12.500 -12.799 9.210 1.00 95.56 182 ILE A CA 1
ATOM 1462 C C . ILE A 1 182 ? -13.718 -13.129 10.072 1.00 95.56 182 ILE A C 1
ATOM 1464 O O . ILE A 1 182 ? -14.626 -12.309 10.188 1.00 95.56 182 ILE A O 1
ATOM 1468 N N . ILE A 1 183 ? -13.750 -14.308 10.688 1.00 95.81 183 ILE A N 1
ATOM 1469 C CA . ILE A 1 183 ? -14.874 -14.732 11.525 1.00 95.81 183 ILE A CA 1
ATOM 1470 C C . ILE A 1 183 ? -14.428 -14.703 12.985 1.00 95.81 183 ILE A C 1
ATOM 1472 O O . ILE A 1 183 ? -13.514 -15.411 13.387 1.00 95.81 183 ILE A O 1
ATOM 1476 N N . CYS A 1 184 ? -15.048 -13.853 13.796 1.00 94.81 184 CYS A N 1
ATOM 1477 C CA . CYS A 1 184 ? -14.878 -13.857 15.242 1.00 94.81 184 CYS A CA 1
ATOM 1478 C C . CYS A 1 184 ? -15.680 -15.003 15.858 1.00 94.81 184 CYS A C 1
ATOM 1480 O O . CYS A 1 184 ? -16.873 -15.131 15.586 1.00 94.81 184 CYS A O 1
ATOM 1482 N N . SER A 1 185 ? -15.062 -15.773 16.757 1.00 93.69 185 SER A N 1
ATOM 1483 C CA . SER A 1 185 ? -15.729 -16.889 17.443 1.00 93.69 185 SER A CA 1
ATOM 1484 C C . SER A 1 185 ? -16.931 -16.470 18.304 1.00 93.69 185 SER A C 1
ATOM 1486 O O . SER A 1 185 ? -17.709 -17.327 18.708 1.00 93.69 185 SER A O 1
ATOM 1488 N N . ILE A 1 186 ? -17.071 -15.174 18.614 1.00 92.38 186 ILE A N 1
ATOM 1489 C CA . ILE A 1 186 ? -18.145 -14.623 19.456 1.00 92.38 186 ILE A CA 1
ATOM 1490 C C . ILE A 1 186 ? -19.130 -13.793 18.622 1.00 92.38 186 ILE A C 1
ATOM 1492 O O . ILE A 1 186 ? -20.337 -13.983 18.732 1.00 92.38 186 ILE A O 1
ATOM 1496 N N . HIS A 1 187 ? -18.623 -12.871 17.797 1.00 92.31 187 HIS A N 1
ATOM 1497 C CA . HIS A 1 187 ? -19.444 -11.863 17.106 1.00 92.31 187 HIS A CA 1
ATOM 1498 C C . HIS A 1 187 ? -19.691 -12.158 15.621 1.00 92.31 187 HIS A C 1
ATOM 1500 O O . HIS A 1 187 ? -20.414 -11.416 14.965 1.00 92.31 187 HIS A O 1
ATOM 1506 N N . GLY A 1 188 ? -19.130 -13.247 15.090 1.00 92.31 188 GLY A N 1
ATOM 1507 C CA . GLY A 1 188 ? -19.331 -13.657 13.702 1.00 92.31 188 GLY A CA 1
ATOM 1508 C C . GLY A 1 188 ? -18.448 -12.907 12.702 1.00 92.31 188 GLY A C 1
ATOM 1509 O O . GLY A 1 188 ? -17.338 -12.476 13.021 1.00 92.31 188 GLY A O 1
ATOM 1510 N N . GLU A 1 189 ? -18.907 -12.821 11.454 1.00 95.94 189 GLU A N 1
ATOM 1511 C CA . GLU A 1 189 ? -18.116 -12.301 10.335 1.00 95.94 189 GLU A CA 1
ATOM 1512 C C . GLU A 1 189 ? -17.898 -10.781 10.383 1.00 95.94 189 GLU A C 1
ATOM 1514 O O . GLU A 1 189 ? -18.800 -9.995 10.662 1.00 95.94 189 GLU A O 1
ATOM 1519 N N . PHE A 1 190 ? -16.679 -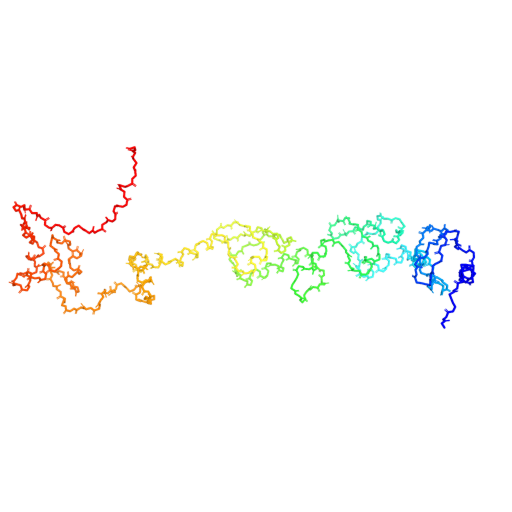10.351 10.064 1.00 95.75 190 PHE A N 1
ATOM 1520 C CA . PHE A 1 190 ? -16.313 -8.948 9.901 1.00 95.75 190 PHE A CA 1
ATOM 1521 C C . PHE A 1 190 ? -15.189 -8.796 8.870 1.00 95.75 190 PHE A C 1
ATOM 1523 O O . PHE A 1 190 ? -14.555 -9.766 8.456 1.00 95.75 190 PHE A O 1
ATOM 1530 N N . TYR A 1 191 ? -14.920 -7.557 8.457 1.00 94.75 191 TYR A N 1
ATOM 1531 C CA . TYR A 1 191 ? -13.898 -7.254 7.456 1.00 94.75 191 TYR A CA 1
ATOM 1532 C C . TYR A 1 191 ? -12.766 -6.421 8.043 1.00 94.75 191 TYR A C 1
ATOM 1534 O O . TYR A 1 191 ? -12.993 -5.383 8.669 1.00 94.75 191 TYR A O 1
ATOM 1542 N N . GLN A 1 192 ? -11.526 -6.847 7.804 1.00 92.19 192 GLN A N 1
ATOM 1543 C CA . GLN A 1 192 ? -10.342 -6.108 8.233 1.00 92.19 192 GLN A CA 1
ATOM 1544 C C . GLN A 1 192 ? -9.156 -6.360 7.301 1.00 92.19 192 GLN A C 1
ATOM 1546 O O . GLN A 1 192 ? -9.007 -7.440 6.730 1.00 92.19 192 GLN A O 1
ATOM 1551 N N . SER A 1 193 ? -8.301 -5.349 7.124 1.00 92.56 193 SER A N 1
ATOM 1552 C CA . SER A 1 193 ? -7.066 -5.507 6.351 1.00 92.56 193 SER A CA 1
ATOM 1553 C C . SER A 1 193 ? -6.025 -6.317 7.132 1.00 92.56 193 SER A C 1
ATOM 1555 O O . SER A 1 193 ? -5.924 -6.145 8.355 1.00 92.56 193 SER A O 1
ATOM 1557 N N . PRO A 1 194 ? -5.190 -7.139 6.461 1.00 89.81 194 PRO A N 1
ATOM 1558 C CA . PRO A 1 194 ? -4.140 -7.895 7.137 1.00 89.81 194 PRO A CA 1
ATOM 1559 C C . PRO A 1 194 ? -3.229 -7.028 7.998 1.00 89.81 194 PRO A C 1
ATOM 1561 O O . PRO A 1 194 ? -2.915 -7.378 9.131 1.00 89.81 194 PRO A O 1
ATOM 1564 N N . SER A 1 195 ? -2.811 -5.872 7.474 1.00 88.44 195 SER A N 1
ATOM 1565 C CA . SER A 1 195 ? -1.906 -4.964 8.183 1.00 88.44 195 SER A CA 1
ATOM 1566 C C . SER A 1 195 ? -2.506 -4.419 9.476 1.00 88.44 195 SER A C 1
ATOM 1568 O O . SER A 1 195 ? -1.773 -4.224 10.442 1.00 88.44 195 SER A O 1
ATOM 1570 N N . ASN A 1 196 ? -3.816 -4.170 9.515 1.00 90.75 196 ASN A N 1
ATOM 1571 C CA . ASN A 1 196 ? -4.485 -3.708 10.725 1.00 90.75 196 ASN A CA 1
ATOM 1572 C C . ASN A 1 196 ? -4.744 -4.859 11.703 1.00 90.75 196 ASN A C 1
ATOM 1574 O O . ASN A 1 196 ? -4.572 -4.699 12.911 1.00 90.75 196 ASN A O 1
ATOM 1578 N N . HIS A 1 197 ? -5.108 -6.027 11.178 1.00 92.94 197 HIS A N 1
ATOM 1579 C CA . HIS A 1 197 ? -5.367 -7.215 11.979 1.00 92.94 197 HIS A CA 1
ATOM 1580 C C . HIS A 1 197 ? -4.109 -7.697 12.711 1.00 92.94 197 HIS A C 1
ATOM 1582 O O . HIS A 1 197 ? -4.129 -7.902 13.924 1.00 92.94 197 HIS A O 1
ATOM 1588 N N . LEU A 1 198 ? -2.976 -7.769 12.006 1.00 90.00 198 LEU A N 1
ATOM 1589 C CA . LEU A 1 198 ? -1.687 -8.187 12.566 1.00 90.00 198 LEU A CA 1
ATOM 1590 C C . LEU A 1 198 ? -1.098 -7.199 13.586 1.00 90.00 198 LEU A C 1
ATOM 1592 O O . LEU A 1 198 ? -0.174 -7.559 14.308 1.00 90.00 198 LEU A O 1
ATOM 1596 N N . LYS A 1 199 ? -1.628 -5.972 13.690 1.00 90.06 199 LYS A N 1
ATOM 1597 C CA . LYS A 1 199 ? -1.280 -5.035 14.777 1.00 90.06 199 LYS A CA 1
ATOM 1598 C C . LYS A 1 199 ? -1.963 -5.375 16.108 1.00 90.06 199 LYS A C 1
ATOM 1600 O O . LYS A 1 199 ? -1.695 -4.705 17.100 1.00 90.06 199 LYS A O 1
ATOM 1605 N N . GLY A 1 200 ? -2.843 -6.377 16.138 1.00 89.62 200 GLY A N 1
ATOM 1606 C CA . GLY A 1 200 ? -3.607 -6.751 17.330 1.00 89.62 200 GLY A CA 1
ATOM 1607 C C . GLY A 1 200 ? -4.963 -6.054 17.440 1.00 89.62 200 GLY A C 1
ATOM 1608 O O . GLY A 1 200 ? -5.558 -6.030 18.516 1.00 89.62 200 GLY A O 1
ATOM 1609 N N . THR A 1 201 ? -5.477 -5.493 16.342 1.00 91.81 201 THR A N 1
ATOM 1610 C CA . THR A 1 201 ? -6.823 -4.909 16.329 1.00 91.81 201 THR A CA 1
ATOM 1611 C C . THR A 1 201 ? -7.866 -6.021 16.376 1.00 91.81 201 THR A C 1
ATOM 1613 O O . THR A 1 201 ? -7.820 -6.946 15.569 1.00 91.81 201 THR A O 1
ATOM 1616 N N . GLN A 1 202 ? -8.802 -5.934 17.321 1.00 92.31 202 GLN A N 1
ATOM 1617 C CA . GLN A 1 202 ? -9.884 -6.911 17.473 1.00 92.31 202 GLN A CA 1
ATOM 1618 C C . GLN A 1 202 ? -11.016 -6.667 16.460 1.00 92.31 202 GLN A C 1
ATOM 1620 O O . GLN A 1 202 ? -10.996 -5.664 15.734 1.00 92.31 202 GLN A O 1
ATOM 1625 N N . CYS A 1 203 ? -12.020 -7.551 16.423 1.00 94.31 203 CYS A N 1
ATOM 1626 C CA . CYS A 1 203 ? -13.265 -7.245 15.720 1.00 94.31 203 CYS A CA 1
ATOM 1627 C C . CYS A 1 203 ? -13.944 -5.995 16.329 1.00 94.31 203 CYS A C 1
ATOM 1629 O O . CYS A 1 203 ? -13.659 -5.626 17.481 1.00 94.31 203 CYS A O 1
ATOM 1631 N N . PRO A 1 204 ? -14.823 -5.313 15.570 1.00 92.38 204 PRO A N 1
ATOM 1632 C CA . PRO A 1 204 ? -15.480 -4.094 16.034 1.00 92.38 204 PRO A CA 1
ATOM 1633 C C . PRO A 1 204 ? -16.211 -4.276 17.368 1.00 92.38 204 PRO A C 1
ATOM 1635 O O . PRO A 1 204 ? -16.058 -3.443 18.262 1.00 92.38 204 PRO A O 1
ATOM 1638 N N . ASP A 1 205 ? -16.922 -5.389 17.535 1.00 91.00 205 ASP A N 1
ATOM 1639 C CA . ASP A 1 205 ? -17.744 -5.643 18.716 1.00 91.00 205 ASP A CA 1
ATOM 1640 C C . ASP A 1 205 ? -16.907 -5.967 19.958 1.00 91.00 205 ASP A C 1
ATOM 1642 O O . ASP A 1 205 ? -17.064 -5.283 20.972 1.00 91.00 205 ASP A O 1
ATOM 1646 N N . CYS A 1 206 ? -15.922 -6.874 19.870 1.00 90.56 206 CYS A N 1
ATOM 1647 C CA . CYS A 1 206 ? -14.945 -7.093 20.948 1.00 90.56 206 CYS A CA 1
ATOM 1648 C C . CYS A 1 206 ? -14.255 -5.783 21.355 1.00 90.56 206 CYS A C 1
ATOM 1650 O O . CYS A 1 206 ? -14.084 -5.495 22.543 1.00 90.56 206 CYS A O 1
ATOM 1652 N N . SER A 1 207 ? -13.876 -4.948 20.378 1.00 88.88 207 SER A N 1
ATOM 1653 C CA . SER A 1 207 ? -13.244 -3.663 20.677 1.00 88.88 207 SER A CA 1
ATOM 1654 C C . SER A 1 207 ? -14.182 -2.723 21.438 1.00 88.88 207 SER A C 1
ATOM 1656 O O . SER A 1 207 ? -13.722 -2.010 22.335 1.00 88.88 207 SER A O 1
ATOM 1658 N N . ILE A 1 208 ? -15.472 -2.695 21.094 1.00 87.31 208 ILE A N 1
ATOM 1659 C CA . ILE A 1 208 ? -16.483 -1.890 21.786 1.00 87.31 208 ILE A CA 1
ATOM 1660 C C . ILE A 1 208 ? -16.721 -2.425 23.200 1.00 87.31 208 ILE A C 1
ATOM 1662 O O . ILE A 1 208 ? -16.782 -1.634 24.142 1.00 87.31 208 ILE A O 1
ATOM 1666 N N . GLU A 1 209 ? -16.830 -3.740 23.372 1.00 86.19 209 GLU A N 1
ATOM 1667 C CA . GLU A 1 209 ? -17.020 -4.385 24.674 1.00 86.19 209 GLU A CA 1
ATOM 1668 C C . GLU A 1 209 ? -15.858 -4.092 25.622 1.00 86.19 209 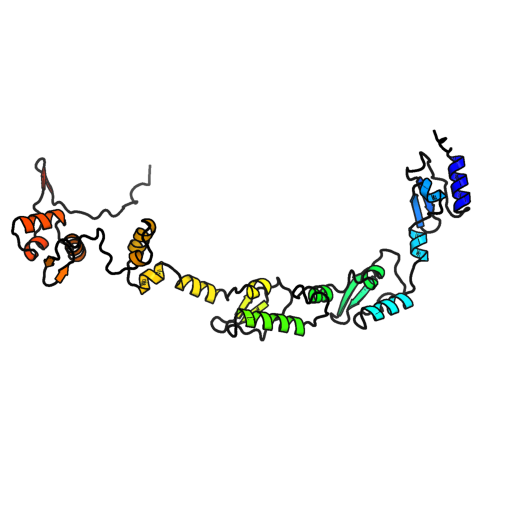GLU A C 1
ATOM 1670 O O . GLU A 1 209 ? -16.087 -3.592 26.725 1.00 86.19 209 GLU A O 1
ATOM 1675 N N . LYS A 1 210 ? -14.617 -4.261 25.155 1.00 83.12 210 LYS A N 1
ATOM 1676 C CA . LYS A 1 210 ? -13.414 -3.926 25.928 1.00 83.12 210 LYS A CA 1
ATOM 1677 C C . LYS A 1 210 ? -13.385 -2.450 26.329 1.00 83.12 210 LYS A C 1
ATOM 1679 O O . LYS A 1 210 ? -13.064 -2.112 27.468 1.00 83.12 210 LYS A O 1
ATOM 1684 N N . LYS A 1 211 ? -13.767 -1.548 25.415 1.00 80.62 211 LYS A N 1
ATOM 1685 C CA . LYS A 1 211 ? -13.882 -0.111 25.720 1.00 80.62 211 LYS A CA 1
ATOM 1686 C C . LYS A 1 211 ? -14.958 0.165 26.770 1.00 80.62 211 LYS A C 1
ATOM 1688 O O . LYS A 1 211 ? -14.728 1.000 27.637 1.00 80.62 211 LYS A O 1
ATOM 1693 N N . LYS A 1 212 ? -16.111 -0.517 26.707 1.00 76.81 212 LYS A N 1
ATOM 1694 C CA . LYS A 1 212 ? -17.202 -0.395 27.694 1.00 76.81 212 LYS A CA 1
ATOM 1695 C C . LYS A 1 212 ? -16.773 -0.892 29.075 1.00 76.81 212 LYS A C 1
ATOM 1697 O O . LYS A 1 212 ? -17.109 -0.251 30.072 1.00 76.81 212 LYS A O 1
ATOM 1702 N N . GLU A 1 213 ? -16.054 -2.009 29.131 1.00 70.81 213 GLU A N 1
ATOM 1703 C CA . GLU A 1 213 ? -15.531 -2.612 30.361 1.00 70.81 213 GLU A CA 1
ATOM 1704 C C . GLU A 1 213 ? -14.570 -1.671 31.095 1.00 70.81 213 GLU A C 1
ATOM 1706 O O . GLU A 1 213 ? -14.727 -1.427 32.285 1.00 70.81 213 GLU A O 1
ATOM 1711 N N . GLN A 1 214 ? -13.670 -1.015 30.362 1.00 72.19 214 GLN A N 1
ATOM 1712 C CA . GLN A 1 214 ? -12.684 -0.087 30.928 1.00 72.19 214 GLN A CA 1
ATOM 1713 C C . GLN A 1 214 ? -13.236 1.315 31.246 1.00 72.19 214 GLN A C 1
ATOM 1715 O O . GLN A 1 214 ? -12.472 2.230 31.563 1.00 72.19 214 GLN A O 1
ATOM 1720 N N . THR A 1 215 ? -14.550 1.545 31.148 1.00 83.31 215 THR A N 1
ATOM 1721 C CA . THR A 1 215 ? -15.092 2.880 31.432 1.00 83.31 215 THR A CA 1
ATOM 1722 C C . THR A 1 215 ? -15.104 3.180 32.926 1.00 83.31 215 THR A C 1
ATOM 1724 O O . THR A 1 215 ? -15.630 2.415 33.733 1.00 83.31 215 THR A O 1
ATOM 1727 N N . PHE A 1 216 ? -14.656 4.386 33.282 1.00 82.69 216 PHE A N 1
ATOM 1728 C CA . PHE A 1 216 ? -14.753 4.930 34.642 1.00 82.69 216 PHE A CA 1
ATOM 1729 C C . PHE A 1 216 ? -16.178 4.821 35.212 1.00 82.69 216 PHE A C 1
ATOM 1731 O O . PHE A 1 216 ? -16.376 4.525 36.386 1.00 82.69 216 PHE A O 1
ATOM 1738 N N . LYS A 1 217 ? -17.198 4.998 34.361 1.00 83.62 217 LYS A N 1
ATOM 1739 C CA . LYS A 1 217 ? -18.610 4.854 34.735 1.00 83.62 217 LYS A CA 1
ATOM 1740 C C . LYS A 1 217 ? -18.985 3.421 35.120 1.00 83.62 217 LYS A C 1
ATOM 1742 O O . LYS A 1 217 ? -19.766 3.242 36.051 1.00 83.62 217 LYS A O 1
ATOM 1747 N N . ARG A 1 218 ? -18.447 2.414 34.427 1.00 82.00 218 ARG A N 1
ATOM 1748 C CA . ARG A 1 218 ? -18.670 1.005 34.760 1.00 82.00 218 ARG A CA 1
ATOM 1749 C C . ARG A 1 218 ? -17.920 0.602 36.026 1.00 82.00 218 ARG A C 1
ATOM 1751 O O . ARG A 1 218 ? -18.552 0.015 36.893 1.00 82.00 218 ARG A O 1
ATOM 1758 N N . GLN A 1 219 ? -16.675 1.049 36.195 1.00 84.19 219 GLN A N 1
ATOM 1759 C CA . GLN A 1 219 ? -15.924 0.888 37.449 1.00 84.19 219 GLN A CA 1
ATOM 1760 C C . GLN A 1 219 ? -16.691 1.480 38.644 1.00 84.19 219 GLN A C 1
ATOM 1762 O O . GLN A 1 219 ? -16.878 0.814 39.657 1.00 84.19 219 GLN A O 1
ATOM 1767 N N . CYS A 1 220 ? -17.238 2.696 38.502 1.00 84.38 220 CYS A N 1
ATOM 1768 C CA . CYS A 1 220 ? -18.105 3.300 39.520 1.00 84.38 220 CYS A CA 1
ATOM 1769 C C . CYS A 1 220 ? -19.336 2.427 39.820 1.00 84.38 220 CYS A C 1
ATOM 1771 O O . CYS A 1 220 ? -19.682 2.239 40.981 1.00 84.38 220 CYS A O 1
ATOM 1773 N N . LYS A 1 221 ? -19.988 1.871 38.787 1.00 84.75 221 LYS A N 1
ATOM 1774 C CA . LYS A 1 221 ? -21.176 1.014 38.935 1.00 84.75 221 LYS A CA 1
ATOM 1775 C C . LYS A 1 221 ? -20.860 -0.306 39.647 1.00 84.75 221 LYS A C 1
ATOM 1777 O O . LYS A 1 221 ? -21.616 -0.692 40.529 1.00 84.75 221 LYS A O 1
ATOM 1782 N N . GLU A 1 222 ? -19.772 -0.980 39.281 1.00 85.06 222 GLU A N 1
ATOM 1783 C CA . GLU A 1 222 ? -19.342 -2.259 39.871 1.00 85.06 222 GLU A CA 1
ATOM 1784 C C . GLU A 1 222 ? -18.931 -2.093 41.337 1.00 85.06 222 GLU A C 1
ATOM 1786 O O . GLU A 1 222 ? -19.335 -2.873 42.196 1.00 85.06 222 GLU A O 1
ATOM 1791 N N . ILE A 1 223 ? -18.218 -1.008 41.646 1.00 84.94 223 ILE A N 1
ATOM 1792 C CA . ILE A 1 223 ? -17.840 -0.652 43.016 1.00 84.94 223 ILE A CA 1
ATOM 1793 C C . ILE A 1 223 ? -19.022 0.003 43.754 1.00 84.94 223 ILE A C 1
ATOM 1795 O O . ILE A 1 223 ? -18.937 0.251 44.944 1.00 84.94 223 ILE A O 1
ATOM 1799 N N . GLY A 1 224 ? -20.163 0.272 43.114 1.00 83.50 224 GLY A N 1
ATOM 1800 C CA . GLY A 1 224 ? -21.332 0.879 43.765 1.00 83.50 224 GLY A CA 1
ATOM 1801 C C . GLY A 1 224 ? -21.101 2.309 44.279 1.00 83.50 224 GLY A C 1
ATOM 1802 O O . GLY A 1 224 ? -21.733 2.726 45.247 1.00 83.50 224 GLY A O 1
ATOM 1803 N N . VAL A 1 225 ? -20.193 3.061 43.654 1.00 82.94 225 VAL A N 1
ATOM 1804 C CA . VAL A 1 225 ? -19.927 4.476 43.948 1.00 82.94 225 VAL A CA 1
ATOM 1805 C C . VAL A 1 225 ? -20.671 5.348 42.937 1.00 82.94 225 VAL A C 1
ATOM 1807 O O . VAL A 1 225 ? -20.688 5.070 41.739 1.00 82.94 225 VAL A O 1
ATOM 1810 N N . ASP A 1 226 ? -21.281 6.440 43.402 1.00 86.31 226 ASP A N 1
ATOM 1811 C CA . ASP A 1 226 ? -21.942 7.400 42.514 1.00 86.31 226 ASP A CA 1
ATOM 1812 C C . ASP A 1 226 ? -20.949 8.009 41.505 1.00 86.31 226 ASP A C 1
ATOM 1814 O O . ASP A 1 226 ? -19.935 8.608 41.879 1.00 86.31 226 ASP A O 1
ATOM 1818 N N . TYR A 1 227 ? -21.272 7.884 40.215 1.00 85.44 227 TYR A N 1
ATOM 1819 C CA . TYR A 1 227 ? -20.414 8.316 39.109 1.00 85.44 227 TYR A CA 1
ATOM 1820 C C . TYR A 1 227 ? -20.038 9.801 39.183 1.00 85.44 227 TYR A C 1
ATOM 1822 O O . TYR A 1 227 ? -18.876 10.156 38.980 1.00 85.44 227 TYR A O 1
ATOM 1830 N N . TYR A 1 228 ? -20.995 10.682 39.486 1.00 81.50 228 TYR A N 1
ATOM 1831 C CA . TYR A 1 228 ? -20.739 12.121 39.530 1.00 81.50 228 TYR A CA 1
ATOM 1832 C C . TYR A 1 228 ? -19.852 12.496 40.722 1.00 81.50 228 TYR A C 1
ATOM 1834 O O . TYR A 1 228 ? -19.004 13.384 40.600 1.00 81.50 228 TYR A O 1
ATOM 1842 N N . ARG A 1 229 ? -19.988 11.801 41.861 1.00 81.12 229 ARG A N 1
ATOM 1843 C CA . ARG A 1 229 ? -19.084 11.960 43.013 1.00 81.12 229 ARG A CA 1
ATOM 1844 C C . ARG A 1 229 ? -17.668 11.517 42.673 1.00 81.12 229 ARG A C 1
ATOM 1846 O O . ARG A 1 229 ? -16.736 12.281 42.912 1.00 81.12 229 ARG A O 1
ATOM 1853 N N . ALA A 1 230 ? -17.507 10.331 42.093 1.00 86.38 230 ALA A N 1
ATOM 1854 C CA . ALA A 1 230 ? -16.202 9.825 41.682 1.00 86.38 230 ALA A CA 1
ATOM 1855 C C . ALA A 1 230 ? -15.534 10.755 40.651 1.00 86.38 230 ALA A C 1
ATOM 1857 O O . ALA A 1 230 ? -14.349 11.064 40.767 1.00 86.38 230 ALA A O 1
ATOM 1858 N N . LEU A 1 231 ? -16.307 11.296 39.701 1.00 87.25 231 LEU A N 1
ATOM 1859 C CA . LEU A 1 231 ? -15.809 12.250 38.708 1.00 87.25 231 LEU A CA 1
ATOM 1860 C C . LEU A 1 231 ? -15.315 13.553 39.354 1.00 87.25 231 LEU A C 1
ATOM 1862 O O . LEU A 1 231 ? -14.229 14.021 39.022 1.00 87.25 231 LEU A O 1
ATOM 1866 N N . LYS A 1 232 ? -16.065 14.111 40.315 1.00 85.00 232 LYS A N 1
ATOM 1867 C CA . LYS A 1 232 ? -15.627 15.294 41.076 1.00 85.00 232 LYS A CA 1
ATOM 1868 C C . LYS A 1 232 ? -14.366 15.018 41.898 1.00 85.00 232 LYS A C 1
ATOM 1870 O O . LYS A 1 232 ? -13.493 15.877 41.957 1.00 85.00 232 LYS A O 1
ATOM 1875 N N . ARG A 1 233 ? -14.245 13.826 42.502 1.00 86.81 233 ARG A N 1
ATOM 1876 C CA . ARG A 1 233 ? -13.031 13.419 43.235 1.00 86.81 233 ARG A CA 1
ATOM 1877 C C . ARG A 1 233 ? -11.811 13.376 42.308 1.00 86.81 233 ARG A C 1
ATOM 1879 O O . ARG A 1 233 ? -10.758 13.901 42.653 1.00 86.81 233 ARG A O 1
ATOM 1886 N N . ARG A 1 234 ? -11.993 12.833 41.102 1.00 87.94 234 ARG A N 1
ATOM 1887 C CA . ARG A 1 234 ? -10.967 12.784 40.053 1.00 87.94 234 ARG A CA 1
ATOM 1888 C C . ARG A 1 234 ? -10.548 14.168 39.566 1.00 87.94 234 ARG A C 1
ATOM 1890 O O . ARG A 1 234 ? -9.360 14.433 39.444 1.00 87.94 234 ARG A O 1
ATOM 1897 N N . GLN A 1 235 ? -11.509 15.059 39.326 1.00 87.19 235 GLN A N 1
ATOM 1898 C CA . GLN A 1 235 ? -11.235 16.447 38.929 1.00 87.19 235 GLN A CA 1
ATOM 1899 C C . GLN A 1 235 ? -10.493 17.237 40.017 1.00 87.19 235 GLN A C 1
ATOM 1901 O O . GLN A 1 235 ? -9.736 18.144 39.695 1.00 87.19 235 GLN A O 1
ATOM 1906 N N . ALA A 1 236 ? -10.676 16.871 41.287 1.00 85.50 236 ALA A N 1
ATOM 1907 C CA . ALA A 1 236 ? -9.941 17.433 42.417 1.00 85.50 236 ALA A CA 1
ATOM 1908 C C . ALA A 1 236 ? -8.539 16.815 42.623 1.00 85.50 236 ALA A C 1
ATOM 1910 O O . ALA A 1 236 ? -7.881 17.142 43.606 1.00 85.50 236 ALA A O 1
ATOM 1911 N N . GLY A 1 237 ? -8.079 15.929 41.730 1.00 85.25 237 GLY A N 1
ATOM 1912 C CA . GLY A 1 237 ? -6.723 15.370 41.756 1.00 85.25 237 GLY A CA 1
ATOM 1913 C C . GLY A 1 237 ? -6.480 14.259 42.785 1.00 85.25 237 GLY A C 1
ATOM 1914 O O . GLY A 1 237 ? -5.328 13.978 43.098 1.00 85.25 237 GLY A O 1
ATOM 1915 N N . MET A 1 238 ? -7.530 13.627 43.325 1.00 83.81 238 MET A N 1
ATOM 1916 C CA . MET A 1 238 ? -7.384 12.476 44.235 1.00 83.81 238 MET A CA 1
ATOM 1917 C C . MET A 1 238 ? -6.866 11.221 43.514 1.00 83.81 238 MET A C 1
ATOM 1919 O O . MET A 1 238 ? -7.062 11.067 42.307 1.00 83.81 238 MET A O 1
ATOM 1923 N N . SER A 1 239 ? -6.252 10.296 44.261 1.00 86.50 239 SER A N 1
ATOM 1924 C CA . SER A 1 239 ? -5.829 8.993 43.725 1.00 86.50 239 SER A CA 1
ATOM 1925 C C . SER A 1 239 ? -7.029 8.092 43.404 1.00 86.50 239 SER A C 1
ATOM 1927 O O . SER A 1 239 ? -8.098 8.230 44.003 1.00 86.50 239 SER A O 1
ATOM 1929 N N . GLU A 1 240 ? -6.869 7.140 42.477 1.00 84.06 240 GLU A N 1
ATOM 1930 C CA . GLU A 1 240 ? -7.949 6.210 42.100 1.00 84.06 240 GLU A CA 1
ATOM 1931 C C . GLU A 1 240 ? -8.454 5.385 43.294 1.00 84.06 240 GLU A C 1
ATOM 1933 O O . GLU A 1 240 ? -9.662 5.230 43.464 1.00 84.06 240 GLU A O 1
ATOM 1938 N N . GLU A 1 241 ? -7.557 4.972 44.191 1.00 82.38 241 GLU A N 1
ATOM 1939 C CA . GLU A 1 241 ? -7.892 4.281 45.444 1.00 82.38 241 GLU A CA 1
ATOM 1940 C C . GLU A 1 241 ? -8.852 5.101 46.319 1.00 82.38 241 GLU A C 1
ATOM 1942 O O . GLU A 1 241 ? -9.839 4.579 46.835 1.00 82.38 241 GLU A O 1
ATOM 1947 N N . GLN A 1 242 ? -8.615 6.411 46.447 1.00 79.38 242 GLN A N 1
ATOM 1948 C CA . GLN A 1 242 ? -9.487 7.313 47.205 1.00 79.38 242 GLN A CA 1
ATOM 1949 C C . GLN A 1 242 ? -10.791 7.620 46.463 1.00 79.38 242 GLN A C 1
ATOM 1951 O O . GLN A 1 242 ? -11.851 7.737 47.083 1.00 79.38 242 GLN A O 1
ATOM 1956 N N . ILE A 1 243 ? -10.730 7.752 45.135 1.00 83.12 243 ILE A N 1
ATOM 1957 C CA . ILE A 1 243 ? -11.893 8.022 44.285 1.00 83.12 243 ILE A CA 1
ATOM 1958 C C . ILE A 1 243 ? -12.919 6.895 44.411 1.00 83.12 243 ILE A C 1
ATOM 1960 O O . ILE A 1 243 ? -14.111 7.183 44.566 1.00 83.12 243 ILE A O 1
ATOM 1964 N N . PHE A 1 244 ? -12.456 5.644 44.373 1.00 85.06 244 PHE A N 1
ATOM 1965 C CA . PHE A 1 244 ? -13.297 4.450 44.394 1.00 85.06 244 PHE A CA 1
ATOM 1966 C C . PHE A 1 244 ? -13.571 3.890 45.796 1.00 85.06 244 PHE A C 1
ATOM 1968 O O . PHE A 1 244 ? -14.343 2.943 45.928 1.00 85.06 244 PHE A O 1
ATOM 1975 N N . ASN A 1 245 ? -13.021 4.488 46.856 1.00 82.44 245 ASN A N 1
ATOM 1976 C CA . ASN A 1 245 ? -13.340 4.085 48.221 1.00 82.44 245 ASN A CA 1
ATOM 1977 C C . ASN A 1 245 ? -14.822 4.386 48.556 1.00 82.44 245 ASN A C 1
ATOM 1979 O O . ASN A 1 245 ? -15.272 5.542 48.496 1.00 82.44 245 ASN A O 1
ATOM 1983 N N . LYS A 1 246 ? -15.579 3.335 48.914 1.00 71.44 246 LYS A N 1
ATOM 1984 C CA . LYS A 1 246 ? -16.979 3.422 49.373 1.00 71.44 246 LYS A CA 1
ATOM 1985 C C . LYS A 1 246 ? -17.108 4.212 50.673 1.00 71.44 246 LYS A C 1
ATOM 1987 O O . LYS A 1 246 ? -18.031 5.011 50.801 1.00 71.44 246 LYS A O 1
ATOM 1992 N N . ASP A 1 247 ? -16.140 4.056 51.567 1.00 67.31 247 ASP A N 1
ATOM 1993 C CA . ASP A 1 247 ? -16.114 4.650 52.904 1.00 67.31 247 ASP A CA 1
ATOM 1994 C C . ASP A 1 247 ? -15.442 6.032 52.916 1.00 67.31 247 ASP A C 1
ATOM 1996 O O . ASP A 1 247 ? -15.081 6.561 53.967 1.00 67.31 247 ASP A O 1
ATOM 2000 N N . TYR A 1 248 ? -15.243 6.648 51.745 1.00 66.25 248 TYR A N 1
ATOM 2001 C CA . TYR A 1 248 ? -14.665 7.985 51.658 1.00 66.25 248 TYR A CA 1
ATOM 2002 C C . TYR A 1 248 ? -15.581 9.022 52.328 1.00 66.25 248 TYR A C 1
ATOM 2004 O O . TYR A 1 248 ? -16.636 9.385 51.796 1.00 66.25 248 TYR A O 1
ATOM 2012 N N . ILE A 1 249 ? -15.122 9.561 53.457 1.00 59.84 249 ILE A N 1
ATOM 2013 C CA . ILE A 1 249 ? -15.753 10.665 54.182 1.00 59.84 249 ILE A CA 1
ATOM 2014 C C . ILE A 1 249 ? -15.047 11.968 53.792 1.00 59.84 249 ILE A C 1
ATOM 2016 O O . ILE A 1 249 ? -13.845 12.139 54.009 1.00 59.84 249 ILE A O 1
ATOM 2020 N N . ARG A 1 250 ? -15.800 12.918 53.223 1.00 49.91 250 ARG A N 1
ATOM 2021 C CA . ARG A 1 250 ? -15.288 14.261 52.908 1.00 49.91 250 ARG A CA 1
ATOM 2022 C C . ARG A 1 250 ? -14.822 14.927 54.213 1.00 49.91 250 ARG A C 1
ATOM 2024 O O . ARG A 1 250 ? -15.552 14.918 55.195 1.00 49.91 250 ARG A O 1
ATOM 2031 N N . ASN A 1 251 ? -13.616 15.497 54.211 1.00 52.75 251 ASN A N 1
ATOM 2032 C CA . ASN A 1 251 ? -12.972 16.189 55.341 1.00 52.75 251 ASN A CA 1
ATOM 2033 C C . ASN A 1 251 ? -12.475 15.336 56.525 1.00 52.75 251 ASN A C 1
ATOM 2035 O O . ASN A 1 251 ? -12.054 15.931 57.512 1.00 52.75 251 ASN A O 1
ATOM 2039 N N . GLY A 1 252 ? -12.459 13.994 56.458 1.00 50.09 252 GLY A N 1
ATOM 2040 C CA . GLY A 1 252 ? -11.695 13.138 57.395 1.00 50.09 252 GLY A CA 1
ATOM 2041 C C . GLY A 1 252 ? -11.966 13.324 58.899 1.00 50.09 252 GLY A C 1
ATOM 2042 O O . GLY A 1 252 ? -11.243 12.789 59.732 1.00 50.09 252 GLY A O 1
ATOM 2043 N N . ARG A 1 253 ? -12.993 14.081 59.277 1.00 50.50 253 ARG A N 1
ATOM 2044 C CA . ARG A 1 253 ? -13.305 14.425 60.658 1.00 50.50 253 ARG A CA 1
ATOM 2045 C C . ARG A 1 253 ? -14.522 13.619 61.078 1.00 50.50 253 ARG A C 1
ATOM 2047 O O . ARG A 1 253 ? -15.637 14.126 61.146 1.00 50.50 253 ARG A O 1
ATOM 2054 N N . ALA A 1 254 ? -14.292 12.340 61.362 1.00 52.00 254 ALA A N 1
ATOM 2055 C CA . ALA A 1 254 ? -15.169 11.564 62.230 1.00 52.00 254 ALA A CA 1
ATOM 2056 C C . ALA A 1 254 ? -15.046 12.137 63.652 1.00 52.00 254 ALA A C 1
ATOM 2058 O O . ALA A 1 254 ? -14.404 11.533 64.502 1.00 52.00 254 ALA A O 1
ATOM 2059 N N . ILE A 1 255 ? -15.537 13.360 63.885 1.00 54.91 255 ILE A N 1
ATOM 2060 C CA . ILE A 1 255 ? -15.337 13.997 65.189 1.00 54.91 255 ILE A CA 1
ATOM 2061 C C . ILE A 1 255 ? -16.335 13.460 66.204 1.00 54.91 255 ILE A C 1
ATOM 2063 O O . ILE A 1 255 ? -15.927 13.275 67.332 1.00 54.91 255 ILE A O 1
ATOM 2067 N N . ASN A 1 256 ? -17.564 13.097 65.839 1.00 58.78 256 ASN A N 1
ATOM 2068 C CA . ASN A 1 256 ? -18.503 12.483 66.779 1.00 58.78 256 ASN A CA 1
ATOM 2069 C C . ASN A 1 256 ? -19.503 11.619 66.004 1.00 58.78 256 ASN A C 1
ATOM 2071 O O . ASN A 1 256 ? -20.358 12.156 65.296 1.00 58.78 256 ASN A O 1
ATOM 2075 N N . LYS A 1 257 ? -19.390 10.286 66.110 1.00 71.56 257 LYS A N 1
ATOM 2076 C CA . LYS A 1 257 ? -20.445 9.387 65.621 1.00 71.56 257 LYS A CA 1
ATOM 2077 C C . LYS A 1 257 ? -21.717 9.713 66.394 1.00 71.56 257 LYS A C 1
ATOM 2079 O O . LYS A 1 257 ? -21.686 9.741 67.622 1.00 71.56 257 LYS A O 1
ATOM 2084 N N . ILE A 1 258 ? -22.808 9.949 65.681 1.00 76.75 258 ILE A N 1
ATOM 2085 C CA . ILE A 1 258 ? -24.101 10.255 66.286 1.00 76.75 258 ILE A CA 1
ATOM 2086 C C . ILE A 1 258 ? -25.058 9.101 66.018 1.00 76.75 258 ILE A C 1
ATOM 2088 O O . ILE A 1 258 ? -25.064 8.530 64.926 1.00 76.75 258 ILE A O 1
ATOM 2092 N N . LYS A 1 259 ? -25.838 8.733 67.032 1.00 84.25 259 LYS A N 1
ATOM 2093 C CA . LYS A 1 259 ? -26.909 7.750 66.911 1.00 84.25 259 LYS A CA 1
ATOM 2094 C C . LYS A 1 259 ? -28.232 8.506 66.836 1.00 84.25 259 LYS A C 1
ATOM 2096 O O . LYS A 1 259 ? -28.480 9.346 67.693 1.00 84.25 259 LYS A O 1
ATOM 2101 N N . VAL A 1 260 ? -29.028 8.226 65.809 1.00 79.75 260 VAL A N 1
ATOM 2102 C CA . VAL A 1 260 ? -30.354 8.824 65.595 1.00 79.75 260 VAL A CA 1
ATOM 2103 C C . VAL A 1 260 ? -31.283 7.708 65.120 1.00 79.75 260 VAL A C 1
ATOM 2105 O O . VAL A 1 260 ? -30.909 6.956 64.223 1.00 79.75 260 VAL A O 1
ATOM 2108 N N . PHE A 1 261 ? -32.458 7.544 65.736 1.00 79.56 261 PHE A N 1
ATOM 2109 C CA . PHE A 1 261 ? -33.449 6.510 65.372 1.00 79.56 261 PHE A CA 1
ATOM 2110 C C . PHE A 1 261 ? -32.876 5.082 65.261 1.00 79.56 261 PHE A C 1
ATOM 2112 O O . PHE A 1 261 ? -33.238 4.315 64.375 1.00 79.56 261 PHE A O 1
ATOM 2119 N N . ASN A 1 262 ? -31.965 4.710 66.166 1.00 77.62 262 ASN A N 1
ATOM 2120 C CA . ASN A 1 262 ? -31.240 3.430 66.156 1.00 77.62 262 ASN A CA 1
ATOM 2121 C C . ASN A 1 262 ? -30.230 3.192 65.016 1.00 77.62 262 ASN A C 1
ATOM 2123 O O . ASN A 1 262 ? -29.554 2.162 65.046 1.00 77.62 262 ASN A O 1
ATOM 2127 N N . GLU A 1 263 ? -30.015 4.146 64.113 1.00 77.00 263 GLU A N 1
ATOM 2128 C CA . GLU A 1 263 ? -28.928 4.104 63.131 1.00 77.00 263 GLU A CA 1
ATOM 2129 C C . GLU A 1 263 ? -27.724 4.940 63.592 1.00 77.00 263 GLU A C 1
ATOM 2131 O O . GLU A 1 263 ? -27.867 5.970 64.256 1.00 77.00 263 GLU A O 1
ATOM 2136 N N . VAL A 1 264 ? -26.509 4.475 63.282 1.00 79.31 264 VAL A N 1
ATOM 2137 C CA . VAL A 1 264 ? -25.256 5.151 63.657 1.00 79.31 264 VAL A CA 1
ATOM 2138 C C . VAL A 1 264 ? -24.664 5.823 62.429 1.00 79.31 264 VAL A C 1
ATOM 2140 O O . VAL A 1 264 ? -24.255 5.152 61.482 1.00 79.31 264 VAL A O 1
ATOM 2143 N N . TYR A 1 265 ? -24.547 7.146 62.481 1.00 80.00 265 TYR A N 1
ATOM 2144 C CA . TYR A 1 265 ? -23.985 7.954 61.408 1.00 80.00 265 TYR A CA 1
ATOM 2145 C C . TYR A 1 265 ? -22.580 8.453 61.766 1.00 80.00 265 TYR A C 1
ATOM 2147 O O . TYR A 1 265 ? -22.285 8.734 62.933 1.00 80.00 265 TYR A O 1
ATOM 2155 N N . PRO A 1 266 ? -21.685 8.597 60.773 1.00 71.12 266 PRO A N 1
ATOM 2156 C CA . PRO A 1 266 ? -20.306 9.017 61.010 1.00 71.12 266 PRO A CA 1
ATOM 2157 C C . PRO A 1 266 ? -20.174 10.474 61.487 1.00 71.12 266 PRO A C 1
ATOM 2159 O O . PRO A 1 266 ? -19.190 10.799 62.150 1.00 71.12 266 PRO A O 1
ATOM 2162 N N . ASN A 1 267 ? -21.129 11.345 61.146 1.00 76.12 267 ASN A N 1
ATOM 2163 C CA . ASN A 1 267 ? -21.232 12.730 61.611 1.00 76.12 267 ASN A CA 1
ATOM 2164 C C . ASN A 1 267 ? -22.650 13.287 61.353 1.00 76.12 267 ASN A C 1
ATOM 2166 O O . ASN A 1 267 ? -23.453 12.664 60.654 1.00 76.12 267 ASN A O 1
ATOM 2170 N N . ILE A 1 268 ? -22.939 14.476 61.899 1.00 80.94 268 ILE A N 1
ATOM 2171 C CA . ILE A 1 268 ? -24.238 15.159 61.756 1.00 80.94 268 ILE A CA 1
ATOM 2172 C C . ILE A 1 268 ? -24.545 15.497 60.290 1.00 80.94 268 ILE A C 1
ATOM 2174 O O . ILE A 1 268 ? -25.693 15.383 59.871 1.00 80.94 268 ILE A O 1
ATOM 2178 N N . GLU A 1 269 ? -23.548 15.869 59.482 1.00 78.62 269 GLU A N 1
ATOM 2179 C CA . GLU A 1 269 ? -23.776 16.203 58.068 1.00 78.62 269 GLU A CA 1
ATOM 2180 C C . GLU A 1 269 ? -24.311 15.009 57.269 1.00 78.62 269 GLU A C 1
ATOM 2182 O O . GLU A 1 269 ? -25.256 15.167 56.495 1.00 78.62 269 GLU A O 1
ATOM 2187 N N . GLU A 1 270 ? -23.753 13.812 57.467 1.00 77.44 270 GLU A N 1
ATOM 2188 C CA . GLU A 1 270 ? -24.232 12.602 56.795 1.00 77.44 270 GLU A CA 1
ATOM 2189 C C . GLU A 1 270 ? -25.586 12.132 57.334 1.00 77.44 270 GLU A C 1
ATOM 2191 O O . GLU A 1 270 ? -26.429 11.715 56.540 1.00 77.44 270 GLU A O 1
ATOM 2196 N N . ALA A 1 271 ? -25.851 12.286 58.635 1.00 80.81 271 ALA A N 1
ATOM 2197 C CA . ALA A 1 271 ? -27.179 12.029 59.194 1.00 80.81 271 ALA A CA 1
ATOM 2198 C C . ALA A 1 271 ? -28.242 12.946 58.556 1.00 80.81 271 ALA A C 1
ATOM 2200 O O . ALA A 1 271 ? -29.259 12.470 58.055 1.00 80.81 271 ALA A O 1
ATOM 2201 N N . VAL A 1 272 ? -27.984 14.259 58.480 1.00 81.44 272 VAL A N 1
ATOM 2202 C CA . VAL A 1 272 ? -28.892 15.239 57.848 1.00 81.44 272 VAL A CA 1
ATOM 2203 C C . VAL A 1 272 ? -29.090 14.938 56.369 1.00 81.44 272 VAL A C 1
ATOM 2205 O O . VAL A 1 272 ? -30.192 15.037 55.834 1.00 81.44 272 VAL A O 1
ATOM 2208 N N . ARG A 1 273 ? -28.032 14.520 55.682 1.00 76.19 273 ARG A N 1
ATOM 2209 C CA . ARG A 1 273 ? -28.109 14.180 54.265 1.00 76.19 273 ARG A CA 1
ATOM 2210 C C . ARG A 1 273 ? -28.992 12.960 53.991 1.00 76.19 273 ARG A C 1
ATOM 2212 O O . ARG A 1 273 ? -29.683 12.950 52.970 1.00 76.19 273 ARG A O 1
ATOM 2219 N N . GLN A 1 274 ? -28.940 11.942 54.850 1.00 77.69 274 GLN A N 1
ATOM 2220 C CA . GLN A 1 274 ? -29.686 10.692 54.677 1.00 77.69 274 GLN A CA 1
ATOM 2221 C C . GLN A 1 274 ? -31.133 10.815 55.161 1.00 77.69 274 GLN A C 1
ATOM 2223 O O . GLN A 1 274 ? -32.047 10.446 54.425 1.00 77.69 274 GLN A O 1
ATOM 2228 N N . LEU A 1 275 ? -31.340 11.411 56.336 1.00 80.75 275 LEU A N 1
ATOM 2229 C CA . LEU A 1 275 ? -32.657 11.563 56.959 1.00 80.75 275 LEU A CA 1
ATOM 2230 C C . LEU A 1 275 ? -33.479 12.721 56.370 1.00 80.75 275 LEU A C 1
ATOM 2232 O O . LEU A 1 275 ? -34.694 12.748 56.531 1.00 80.75 275 LEU A O 1
ATOM 2236 N N . LYS A 1 276 ? -32.835 13.661 55.659 1.00 78.25 276 LYS A N 1
ATOM 2237 C CA . LYS A 1 276 ? -33.459 14.858 55.057 1.00 78.25 276 LYS A CA 1
ATOM 2238 C C . LYS A 1 276 ? -34.374 15.631 56.031 1.00 78.25 276 LYS A C 1
ATOM 2240 O O . LYS A 1 276 ? -35.526 15.909 55.688 1.00 78.25 276 LYS A O 1
ATOM 2245 N N . PRO A 1 277 ? -33.884 15.995 57.227 1.00 80.56 277 PRO A N 1
ATOM 2246 C CA . PRO A 1 277 ? -34.672 16.738 58.194 1.00 80.56 277 PRO A CA 1
ATOM 2247 C C . PRO A 1 277 ? -34.994 18.153 57.675 1.00 80.56 277 PRO A C 1
ATOM 2249 O O . PRO A 1 277 ? -34.310 18.673 56.786 1.00 80.56 277 PRO A O 1
ATOM 2252 N N . PRO A 1 278 ? -36.026 18.810 58.229 1.00 78.12 278 PRO A N 1
ATOM 2253 C CA . PRO A 1 278 ? -36.467 20.138 57.792 1.00 78.12 278 PRO A CA 1
ATOM 2254 C C . PRO A 1 278 ? -35.472 21.261 58.137 1.00 78.12 278 PRO A C 1
ATOM 2256 O O . PRO A 1 278 ? -35.553 22.346 57.560 1.00 78.12 278 PRO A O 1
ATOM 2259 N N . ALA A 1 279 ? -34.541 21.019 59.062 1.00 80.12 279 ALA A N 1
ATOM 2260 C CA . ALA A 1 279 ? -33.539 21.978 59.514 1.00 80.12 279 ALA A CA 1
ATOM 2261 C C . ALA A 1 279 ? -32.138 21.683 58.943 1.00 80.12 279 ALA A C 1
ATOM 2263 O O . ALA A 1 279 ? -31.812 20.562 58.555 1.00 80.12 279 ALA A O 1
ATOM 2264 N N . SER A 1 280 ? -31.288 22.714 58.880 1.00 82.56 280 SER A N 1
ATOM 2265 C CA . SER A 1 280 ? -29.902 22.570 58.411 1.00 82.56 280 SER A CA 1
ATOM 2266 C C . SER A 1 280 ? -29.031 21.816 59.421 1.00 82.56 280 SER A C 1
ATOM 2268 O O . SER A 1 280 ? -29.320 21.840 60.617 1.00 82.56 280 SER A O 1
ATOM 2270 N N . SER A 1 281 ? -27.916 21.225 58.974 1.00 82.12 281 SER A N 1
ATOM 2271 C CA . SER A 1 281 ? -26.957 20.570 59.878 1.00 82.12 281 SER A CA 1
ATOM 2272 C C . SER A 1 281 ? -26.436 21.500 60.968 1.00 82.12 281 SER A C 1
ATOM 2274 O O . SER A 1 281 ? -26.340 21.078 62.110 1.00 82.12 281 SER A O 1
ATOM 2276 N N . ALA A 1 282 ? -26.195 22.777 60.659 1.00 81.81 282 ALA A N 1
ATOM 2277 C CA . ALA A 1 282 ? -25.784 23.767 61.653 1.00 81.81 282 ALA A CA 1
ATOM 2278 C C . ALA A 1 282 ? -26.877 24.039 62.703 1.00 81.81 282 ALA A C 1
ATOM 2280 O O . ALA A 1 282 ? -26.585 24.160 63.890 1.00 81.81 282 ALA A O 1
ATOM 2281 N N . THR A 1 283 ? -28.140 24.115 62.275 1.00 83.38 283 THR A N 1
ATOM 2282 C CA . THR A 1 283 ? -29.288 24.320 63.173 1.00 83.38 283 THR A CA 1
ATOM 2283 C C . THR A 1 283 ? -29.490 23.123 64.098 1.00 83.38 283 THR A C 1
ATOM 2285 O O . THR A 1 283 ? -29.683 23.301 65.295 1.00 83.38 283 THR A O 1
ATOM 2288 N N . ILE A 1 284 ? -29.400 21.912 63.547 1.00 85.19 284 ILE A N 1
ATOM 2289 C CA . ILE A 1 284 ? -29.555 20.661 64.293 1.00 85.19 284 ILE A CA 1
ATOM 2290 C C . ILE A 1 284 ? -28.411 20.477 65.291 1.00 85.19 284 ILE A C 1
ATOM 2292 O O . ILE A 1 284 ? -28.674 20.161 66.447 1.00 85.19 284 ILE A O 1
ATOM 2296 N N . SER A 1 285 ? -27.161 20.741 64.887 1.00 85.19 285 SER A N 1
ATOM 2297 C CA . SER A 1 285 ? -26.018 20.722 65.810 1.00 85.19 285 SER A CA 1
ATOM 2298 C C . SER A 1 285 ? -26.245 21.648 67.001 1.00 85.19 285 SER A C 1
ATOM 2300 O O . SER A 1 285 ? -26.063 21.227 68.137 1.00 85.19 285 SER A O 1
ATOM 2302 N N . ARG A 1 286 ? -26.719 22.875 66.751 1.00 85.44 286 ARG A N 1
ATOM 2303 C CA . ARG A 1 286 ? -27.002 23.848 67.810 1.00 85.44 286 ARG A CA 1
ATOM 2304 C C . ARG A 1 286 ? -28.093 23.369 68.769 1.00 85.44 286 ARG A C 1
ATOM 2306 O O . ARG A 1 286 ? -27.939 23.505 69.970 1.00 85.44 286 ARG A O 1
ATOM 2313 N N . TRP A 1 287 ? -29.174 22.779 68.261 1.00 87.75 287 TRP A N 1
ATOM 2314 C CA . TRP A 1 287 ? -30.231 22.224 69.114 1.00 87.75 287 TRP A CA 1
ATOM 2315 C C . TRP A 1 287 ? -29.734 21.104 70.025 1.00 87.75 287 TRP A C 1
ATOM 2317 O O . TRP A 1 287 ? -30.118 21.055 71.191 1.00 87.75 287 TRP A O 1
ATOM 2327 N N . ILE A 1 288 ? -28.870 20.233 69.507 1.00 86.62 288 ILE A N 1
ATOM 2328 C CA . ILE A 1 288 ? -28.266 19.158 70.298 1.00 86.62 288 ILE A CA 1
ATOM 2329 C C . ILE A 1 288 ? -27.314 19.738 71.355 1.00 86.62 288 ILE A C 1
ATOM 2331 O O . ILE A 1 288 ? -27.330 19.290 72.499 1.00 86.62 288 ILE A O 1
ATOM 2335 N N . GLU A 1 289 ? -26.525 20.760 71.008 1.00 86.62 289 GLU A N 1
ATOM 2336 C CA . GLU A 1 289 ? -25.676 21.498 71.959 1.00 86.62 289 GLU A CA 1
ATOM 2337 C C . GLU A 1 289 ? -26.497 22.200 73.055 1.00 86.62 289 GLU A C 1
ATOM 2339 O O . GLU A 1 289 ? -26.090 22.205 74.215 1.00 86.62 289 GLU A O 1
ATOM 2344 N N . ASP A 1 290 ? -27.684 22.706 72.710 1.00 87.38 290 ASP A N 1
ATOM 2345 C CA . ASP A 1 290 ? -28.656 23.301 73.636 1.00 87.38 290 ASP A CA 1
ATOM 2346 C C . ASP A 1 290 ? -29.403 22.241 74.491 1.00 87.38 290 ASP A C 1
ATOM 2348 O O . ASP A 1 290 ? -30.281 22.586 75.284 1.00 87.38 290 ASP A O 1
ATOM 2352 N N . GLY A 1 291 ? -29.055 20.952 74.361 1.00 85.69 291 GLY A N 1
ATOM 2353 C CA . GLY A 1 291 ? -29.540 19.855 75.208 1.00 85.69 291 GLY A CA 1
ATOM 2354 C C . GLY A 1 291 ? -30.745 19.078 74.668 1.00 85.69 291 GLY A C 1
ATOM 2355 O O . GLY A 1 291 ? -31.305 18.255 75.393 1.00 85.69 291 GLY A O 1
ATOM 2356 N N . ILE A 1 292 ? -31.156 19.309 73.419 1.00 86.75 292 ILE A N 1
ATOM 2357 C CA . ILE A 1 292 ? -32.253 18.567 72.777 1.00 86.75 292 ILE A CA 1
ATOM 2358 C C . ILE A 1 292 ? -31.751 17.190 72.329 1.00 86.75 292 ILE A C 1
ATOM 2360 O O . ILE A 1 292 ? -30.631 17.052 71.832 1.00 86.75 292 ILE A O 1
ATOM 2364 N N . SER A 1 293 ? -32.584 16.157 72.483 1.00 88.56 293 SER A N 1
ATOM 2365 C CA . SER A 1 293 ? -32.228 14.808 72.027 1.00 88.56 293 SER A CA 1
ATOM 2366 C C . SER A 1 293 ? -32.030 14.759 70.500 1.00 88.56 293 SER A C 1
ATOM 2368 O O . SER A 1 293 ? -32.716 15.482 69.770 1.00 88.56 293 SER A O 1
ATOM 2370 N N . PRO A 1 294 ? -31.117 13.918 69.974 1.00 85.62 294 PRO A N 1
ATOM 2371 C CA . PRO A 1 294 ? -30.921 13.782 68.532 1.00 85.62 294 PRO A CA 1
ATOM 2372 C C . PRO A 1 294 ? -32.204 13.430 67.774 1.00 85.62 294 PRO A C 1
ATOM 2374 O O . PRO A 1 294 ? -32.440 13.969 66.700 1.00 85.62 294 PRO A O 1
ATOM 2377 N N . GLU A 1 295 ? -33.056 12.569 68.325 1.00 85.44 295 GLU A N 1
ATOM 2378 C CA . GLU A 1 295 ? -34.327 12.193 67.705 1.00 85.44 295 GLU A CA 1
ATOM 2379 C C . GLU A 1 295 ? -35.252 13.409 67.543 1.00 85.44 295 GLU A C 1
ATOM 2381 O O . GLU A 1 295 ? -35.736 13.694 66.447 1.00 85.44 295 GLU A O 1
ATOM 2386 N N . GLU A 1 296 ? -35.423 14.188 68.612 1.00 84.25 296 GLU A N 1
ATOM 2387 C CA . GLU A 1 296 ? -36.281 15.374 68.613 1.00 84.25 296 GLU A CA 1
ATOM 2388 C C . GLU A 1 296 ? -35.716 16.495 67.727 1.00 84.25 296 GLU A C 1
ATOM 2390 O O . GLU A 1 296 ? -36.457 17.165 67.006 1.00 84.25 296 GLU A O 1
ATOM 2395 N N . ALA A 1 297 ? -34.393 16.679 67.711 1.00 85.88 297 ALA A N 1
ATOM 2396 C CA . ALA A 1 297 ? -33.742 17.697 66.892 1.00 85.88 297 ALA A CA 1
ATOM 2397 C C . ALA A 1 297 ? -33.932 17.461 65.381 1.00 85.88 297 ALA A C 1
ATOM 2399 O O . ALA A 1 297 ? -34.010 18.425 64.619 1.00 85.88 297 ALA A O 1
ATOM 2400 N N . PHE A 1 298 ? -34.013 16.202 64.936 1.00 87.50 298 PHE A N 1
ATOM 2401 C CA . PHE A 1 298 ? -34.193 15.860 63.520 1.00 87.50 298 PHE A CA 1
ATOM 2402 C C . PHE A 1 298 ? -35.655 15.945 63.049 1.00 87.50 298 PHE A C 1
ATOM 2404 O O . PHE A 1 298 ? -35.886 16.157 61.858 1.00 87.50 298 PHE A O 1
ATOM 2411 N N . GLU A 1 299 ? -36.635 15.837 63.949 1.00 84.69 299 GLU A N 1
ATOM 2412 C CA . GLU A 1 299 ? -38.065 16.006 63.628 1.00 84.69 299 GLU A CA 1
ATOM 2413 C C . GLU A 1 299 ? -38.550 17.452 63.778 1.00 84.69 299 GLU A C 1
ATOM 2415 O O . GLU A 1 299 ? -39.548 17.856 63.172 1.00 84.69 299 GLU A O 1
ATOM 2420 N N . ARG A 1 300 ? -37.836 18.262 64.565 1.00 81.81 300 ARG A N 1
ATOM 2421 C CA . ARG A 1 300 ? -38.233 19.633 64.864 1.00 81.81 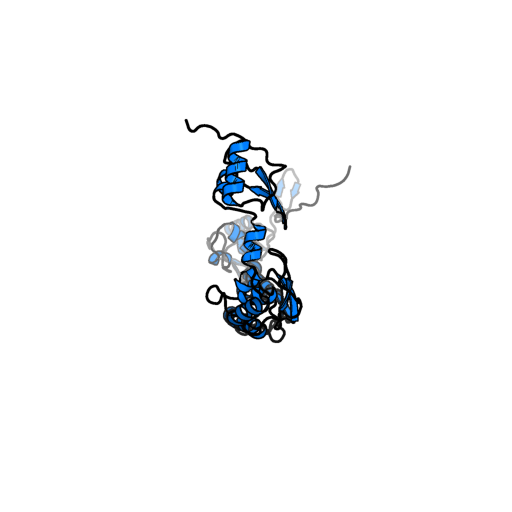300 ARG A CA 1
ATOM 2422 C C . ARG A 1 300 ? -38.233 20.518 63.617 1.00 81.81 300 ARG A C 1
ATOM 2424 O O . ARG A 1 300 ? -37.230 20.681 62.924 1.00 81.81 300 ARG A O 1
ATOM 2431 N N . ILE A 1 301 ? -39.363 21.182 63.381 1.00 78.81 301 ILE A N 1
ATOM 2432 C CA . ILE A 1 301 ? -39.487 22.204 62.339 1.00 78.81 301 ILE A CA 1
ATOM 2433 C C . ILE A 1 301 ? -38.774 23.477 62.826 1.00 78.81 301 ILE A C 1
ATOM 2435 O O . ILE A 1 301 ? -39.051 23.938 63.937 1.00 78.81 301 ILE A O 1
ATOM 2439 N N . PRO A 1 302 ? -37.853 24.058 62.035 1.00 76.94 302 PRO A N 1
ATOM 2440 C CA . PRO A 1 302 ? -37.163 25.277 62.427 1.00 76.94 302 PRO A CA 1
ATOM 2441 C C . PRO A 1 302 ? -38.151 26.431 62.606 1.00 76.94 302 PRO A C 1
ATOM 2443 O O . PRO A 1 302 ? -39.094 26.586 61.827 1.00 76.94 302 PRO A O 1
ATOM 2446 N N . ASN A 1 303 ? -37.912 27.254 63.630 1.00 73.06 303 ASN A N 1
ATOM 2447 C CA . ASN A 1 303 ? -38.721 28.443 63.876 1.00 73.06 303 ASN A CA 1
ATOM 2448 C C . ASN A 1 303 ? -38.705 29.349 62.631 1.00 73.06 303 ASN A C 1
ATOM 2450 O O . ASN A 1 303 ? -37.638 29.538 62.033 1.00 73.06 303 ASN A O 1
ATOM 2454 N N . PRO A 1 304 ? -39.853 29.922 62.235 1.00 67.00 304 PRO A N 1
ATOM 2455 C CA . PRO A 1 304 ? -39.889 30.850 61.118 1.00 67.00 304 PRO A CA 1
ATOM 2456 C C . PRO A 1 304 ? -39.073 32.110 61.437 1.00 67.00 304 PRO A C 1
ATOM 2458 O O . PRO A 1 304 ? -39.038 32.576 62.577 1.00 67.00 304 PRO A O 1
ATOM 2461 N N . GLY A 1 305 ? -38.400 32.645 60.420 1.00 65.38 305 GLY A N 1
ATOM 2462 C CA . GLY A 1 305 ? -37.699 33.919 60.508 1.00 65.38 305 GLY A CA 1
ATOM 2463 C C . GLY A 1 305 ? -38.688 35.082 60.501 1.00 65.38 305 GLY A C 1
ATOM 2464 O O . GLY A 1 305 ? -39.732 35.003 59.853 1.00 65.38 305 GLY A O 1
ATOM 2465 N N . TYR A 1 306 ? -38.340 36.153 61.214 1.00 61.31 306 TYR A N 1
ATOM 2466 C CA . TYR A 1 306 ? -39.100 37.399 61.259 1.00 61.31 306 TYR A CA 1
ATOM 2467 C C . TYR A 1 306 ? -38.185 38.552 60.840 1.00 61.31 306 TYR A C 1
ATOM 2469 O O . TYR A 1 306 ? -37.177 38.806 61.499 1.00 61.31 306 TYR A O 1
ATOM 2477 N N . ALA A 1 307 ? -38.544 39.248 59.763 1.00 52.31 307 ALA A N 1
ATOM 2478 C CA . ALA A 1 307 ? -37.928 40.510 59.353 1.00 52.31 307 ALA A CA 1
ATOM 2479 C C . ALA A 1 307 ? -39.000 41.413 58.732 1.00 52.31 307 ALA A C 1
ATOM 2481 O O . ALA A 1 307 ? -39.864 40.921 58.006 1.00 52.31 307 ALA A O 1
ATOM 2482 N N . ASP A 1 308 ? -38.980 42.707 59.066 1.00 52.50 308 ASP A N 1
ATOM 2483 C CA . ASP A 1 308 ? -39.901 43.734 58.546 1.00 52.50 308 ASP A CA 1
ATOM 2484 C C . ASP A 1 308 ? -41.393 43.335 58.559 1.00 52.50 308 ASP A C 1
ATOM 2486 O O . ASP A 1 308 ? -42.154 43.633 57.643 1.00 52.50 308 ASP A O 1
ATOM 2490 N N . GLY A 1 309 ? -41.826 42.624 59.608 1.00 59.78 309 GLY A N 1
ATOM 2491 C CA . GLY A 1 309 ? -43.221 42.195 59.777 1.00 59.78 309 GLY A CA 1
ATOM 2492 C C . GLY A 1 309 ? -43.651 40.989 58.930 1.00 59.78 309 GLY A C 1
ATOM 2493 O O . GLY A 1 309 ? -44.822 40.618 58.974 1.00 59.78 309 GLY A O 1
ATOM 2494 N N . ILE A 1 310 ? -42.735 40.347 58.197 1.00 50.00 310 ILE A N 1
ATOM 2495 C CA . ILE A 1 310 ? -43.014 39.167 57.366 1.00 50.00 310 ILE A CA 1
ATOM 2496 C C . ILE A 1 310 ? -42.469 37.904 58.046 1.00 50.00 310 ILE A C 1
ATOM 2498 O O . ILE A 1 310 ? -41.304 37.845 58.440 1.00 50.00 310 ILE A O 1
ATOM 2502 N N . ILE A 1 311 ? -43.324 36.879 58.153 1.00 58.44 311 ILE A N 1
ATOM 2503 C CA . ILE A 1 311 ? -42.981 35.546 58.664 1.00 58.44 311 ILE A CA 1
ATOM 2504 C C . ILE A 1 311 ? -42.586 34.660 57.482 1.00 58.44 311 ILE A C 1
ATOM 2506 O O . ILE A 1 311 ? -43.413 34.405 56.606 1.00 58.44 311 ILE A O 1
ATOM 2510 N N . TYR A 1 312 ? -41.356 34.150 57.454 1.00 60.44 312 TYR A N 1
ATOM 2511 C CA . TYR A 1 312 ? -40.916 33.215 56.414 1.00 60.44 312 TYR A CA 1
ATOM 2512 C C . TYR A 1 312 ? -40.346 31.924 57.004 1.00 60.44 312 TYR A C 1
ATOM 2514 O O . TYR A 1 312 ? -39.514 31.919 57.910 1.00 60.44 312 TYR A O 1
ATOM 2522 N N . LEU A 1 313 ? -40.783 30.791 56.453 1.00 53.22 313 LEU A N 1
ATOM 2523 C CA . LEU A 1 313 ? -40.188 29.483 56.717 1.00 53.22 313 LEU A CA 1
ATOM 2524 C C . LEU A 1 313 ? -38.872 29.384 55.941 1.00 53.22 313 LEU A C 1
ATOM 2526 O O . LEU A 1 313 ? -38.878 29.299 54.712 1.00 53.22 313 LEU A O 1
ATOM 2530 N N . ILE A 1 314 ? -37.743 29.382 56.652 1.00 55.31 314 ILE A N 1
ATOM 2531 C CA . ILE A 1 314 ? -36.425 29.178 56.043 1.00 55.31 314 ILE A CA 1
ATOM 2532 C C . ILE A 1 314 ? -36.337 27.715 55.592 1.00 55.31 314 ILE A C 1
ATOM 2534 O O . ILE A 1 314 ? -35.996 26.826 56.367 1.00 55.31 314 ILE A O 1
ATOM 2538 N N . LYS A 1 315 ? -36.663 27.452 54.324 1.00 51.06 315 LYS A N 1
ATOM 2539 C CA . LYS A 1 315 ? -36.378 26.175 53.663 1.00 51.06 315 LYS A CA 1
ATOM 2540 C C . LYS A 1 315 ? -35.040 26.302 52.945 1.00 51.06 315 LYS A C 1
ATOM 2542 O O . LYS A 1 315 ? -34.921 27.078 52.002 1.00 51.06 315 LYS A O 1
ATOM 2547 N N . ASN A 1 316 ? -34.040 25.524 53.356 1.00 43.88 316 ASN A N 1
ATOM 2548 C CA . ASN A 1 316 ? -32.821 25.362 52.565 1.00 43.88 316 ASN A CA 1
ATOM 2549 C C . ASN A 1 316 ? -33.156 24.528 51.326 1.00 43.88 316 ASN A C 1
ATOM 2551 O O . ASN A 1 316 ? -33.125 23.299 51.358 1.00 43.88 316 ASN A O 1
ATOM 2555 N N . ILE A 1 317 ? -33.524 25.196 50.236 1.00 44.53 317 ILE A N 1
ATOM 2556 C CA . ILE A 1 317 ? -33.688 24.538 48.944 1.00 44.53 317 ILE A CA 1
ATOM 2557 C C . ILE A 1 317 ? -32.273 24.238 48.426 1.00 44.53 317 ILE A C 1
ATOM 2559 O O . ILE A 1 317 ? -31.482 25.172 48.261 1.00 44.53 317 ILE A O 1
ATOM 2563 N N . PRO A 1 318 ? -31.903 22.967 48.184 1.00 37.19 318 PRO A N 1
ATOM 2564 C CA . PRO A 1 318 ? -30.620 22.654 47.577 1.00 37.19 318 PRO A CA 1
ATOM 2565 C C . PRO A 1 318 ? -30.581 23.312 46.202 1.00 37.19 318 PRO A C 1
ATOM 2567 O O . PRO A 1 318 ? -31.516 23.158 45.420 1.00 37.19 318 PRO A O 1
ATOM 2570 N N . THR A 1 319 ? -29.516 24.060 45.924 1.00 39.25 319 THR A N 1
ATOM 2571 C CA . THR A 1 319 ? -29.328 24.816 44.685 1.00 39.25 319 THR A CA 1
ATOM 2572 C C . THR A 1 319 ? -29.346 23.860 43.489 1.00 39.25 319 THR A C 1
ATOM 2574 O O . THR A 1 319 ? -28.319 23.317 43.083 1.00 39.25 319 THR A O 1
ATOM 2577 N N . GLN A 1 320 ? -30.529 23.605 42.937 1.00 39.62 320 GLN A N 1
ATOM 2578 C CA . GLN A 1 320 ? -30.674 23.054 41.606 1.00 39.62 320 GLN A CA 1
ATOM 2579 C C . GLN A 1 320 ? -30.690 24.231 40.643 1.00 39.62 320 GLN A C 1
ATOM 2581 O O . GLN A 1 320 ? -31.556 25.097 40.694 1.00 39.62 320 GLN A O 1
ATOM 2586 N N . LEU A 1 321 ? -29.663 24.262 39.800 1.00 44.44 321 LEU A N 1
ATOM 2587 C CA . LEU A 1 321 ? -29.584 25.079 38.602 1.00 44.44 321 LEU A CA 1
ATOM 2588 C C . LEU A 1 321 ? -30.908 25.016 37.827 1.00 44.44 321 LEU A C 1
ATOM 2590 O O . LEU A 1 321 ? -31.209 23.986 37.230 1.00 44.44 321 LEU A O 1
ATOM 2594 N N . SER A 1 322 ? -31.641 26.127 37.758 1.00 37.06 322 SER A N 1
ATOM 2595 C CA . SER A 1 322 ? -32.587 26.374 36.670 1.00 37.06 322 SER A CA 1
ATOM 2596 C C . SER A 1 322 ? -31.939 27.324 35.661 1.00 37.06 322 SER A C 1
ATOM 2598 O O . SER A 1 322 ? -32.105 28.541 35.715 1.00 37.06 322 SER A O 1
ATOM 2600 N N . MET A 1 323 ? -31.181 26.768 34.710 1.00 45.03 323 MET A N 1
ATOM 2601 C CA . MET A 1 323 ? -30.972 27.432 33.418 1.00 45.03 323 MET A CA 1
ATOM 2602 C C . MET A 1 323 ? -32.178 27.145 32.521 1.00 45.03 323 MET A C 1
ATOM 2604 O O . MET A 1 323 ? -32.088 26.405 31.546 1.00 45.03 323 MET A O 1
ATOM 2608 N N . SER A 1 324 ? -33.322 27.709 32.882 1.00 45.44 324 SER A N 1
ATOM 2609 C CA . SER A 1 324 ? -34.520 27.709 32.048 1.00 45.44 324 SER A CA 1
ATOM 2610 C C . SER A 1 324 ? -35.449 28.797 32.564 1.00 45.44 324 SER A C 1
ATOM 2612 O O . SER A 1 324 ? -36.349 28.494 33.327 1.00 45.44 324 SER A O 1
ATOM 2614 N N . ASP A 1 325 ? -35.117 30.055 32.267 1.00 39.34 325 ASP A N 1
ATOM 2615 C CA . ASP A 1 325 ? -36.089 31.145 32.041 1.00 39.34 325 ASP A CA 1
ATOM 2616 C C . ASP A 1 325 ? -35.385 32.427 31.561 1.00 39.34 325 ASP A C 1
ATOM 2618 O O . ASP A 1 325 ? -35.691 33.553 31.938 1.00 39.34 325 ASP A O 1
ATOM 2622 N N . LEU A 1 326 ? -34.421 32.263 30.653 1.00 46.91 326 LEU A N 1
ATOM 2623 C CA . LEU A 1 326 ? -33.970 33.346 29.787 1.00 46.91 326 LEU A CA 1
ATOM 2624 C C . LEU A 1 326 ? -34.013 32.833 28.357 1.00 46.91 326 LEU A C 1
ATOM 2626 O O . LEU A 1 326 ? -33.047 32.227 27.891 1.00 46.91 326 LEU A O 1
ATOM 2630 N N . ARG A 1 327 ? -35.160 33.060 27.705 1.00 38.41 327 ARG A N 1
ATOM 2631 C CA . ARG A 1 327 ? -35.325 33.470 26.295 1.00 38.41 327 ARG A CA 1
ATOM 2632 C C . ARG A 1 327 ? -36.748 33.160 25.815 1.00 38.41 327 ARG A C 1
ATOM 2634 O O . ARG A 1 327 ? -37.071 31.994 25.626 1.00 38.41 327 ARG A O 1
ATOM 2641 N N . TYR A 1 328 ? -37.531 34.213 25.558 1.00 37.53 328 TYR A N 1
ATOM 2642 C CA . TYR A 1 328 ? -38.082 34.609 24.242 1.00 37.53 328 TYR A CA 1
ATOM 2643 C C . TYR A 1 328 ? -39.474 35.258 24.357 1.00 37.53 328 TYR A C 1
ATOM 2645 O O . TYR A 1 328 ? -40.455 34.549 24.547 1.00 37.53 328 TYR A O 1
ATOM 2653 N N . LYS A 1 329 ? -39.575 36.576 24.117 1.00 39.69 329 LYS A N 1
ATOM 2654 C CA . LYS A 1 329 ? -40.114 37.201 22.883 1.00 39.69 329 LYS A CA 1
ATOM 2655 C C . LYS A 1 329 ? -40.593 38.642 23.136 1.00 39.69 329 LYS A C 1
ATOM 2657 O O . LYS A 1 329 ? -41.435 38.846 23.997 1.00 39.69 329 LYS A O 1
ATOM 2662 N N . HIS A 1 330 ? -40.088 39.519 22.260 1.00 39.56 330 HIS A N 1
ATOM 2663 C CA . HIS A 1 330 ? -40.484 40.890 21.900 1.00 39.56 330 HIS A CA 1
ATOM 2664 C C . HIS A 1 330 ? -40.423 41.993 22.954 1.00 39.56 330 HIS A C 1
ATOM 2666 O O . HIS A 1 330 ? -41.242 41.992 23.892 1.00 39.56 330 HIS A O 1
#